Protein AF-A0A7S2PTL7-F1 (afdb_monomer_lite)

Structure (mmCIF, N/CA/C/O backbone):
data_AF-A0A7S2PTL7-F1
#
_entry.id   AF-A0A7S2PTL7-F1
#
loop_
_atom_site.group_PDB
_atom_site.id
_atom_site.type_symbol
_atom_site.label_atom_id
_atom_site.label_alt_id
_atom_site.label_comp_id
_atom_site.label_asym_id
_atom_site.label_entity_id
_atom_site.label_seq_id
_atom_site.pdbx_PDB_ins_code
_atom_site.Cartn_x
_atom_site.Cartn_y
_atom_site.Cartn_z
_atom_site.occupancy
_atom_site.B_iso_or_equiv
_atom_site.auth_seq_id
_atom_site.auth_comp_id
_atom_site.auth_asym_id
_atom_site.auth_atom_id
_atom_site.pdbx_PDB_model_num
ATOM 1 N N . GLY A 1 1 ? -2.591 57.471 33.081 1.00 31.16 1 GLY A N 1
ATOM 2 C CA . GLY A 1 1 ? -1.515 57.631 32.086 1.00 31.16 1 GLY A CA 1
ATOM 3 C C . GLY A 1 1 ? -2.074 57.378 30.696 1.00 31.16 1 GLY A C 1
ATOM 4 O O . GLY A 1 1 ? -3.081 56.683 30.620 1.00 31.16 1 GLY A O 1
ATOM 5 N N . PRO A 1 2 ? -1.477 57.953 29.639 1.00 37.72 2 PRO A N 1
ATOM 6 C CA . PRO A 1 2 ? -1.782 57.645 28.229 1.00 37.72 2 PRO A CA 1
ATOM 7 C C . PRO A 1 2 ? -1.228 56.239 27.843 1.00 37.72 2 PRO A C 1
ATOM 9 O O . PRO A 1 2 ? -0.603 55.605 28.690 1.00 37.72 2 PRO A O 1
ATOM 12 N N . LEU A 1 3 ? -1.446 55.642 26.657 1.00 30.50 3 LEU A N 1
ATOM 13 C CA . LEU A 1 3 ? -1.465 56.186 25.281 1.00 30.50 3 LEU A CA 1
ATOM 14 C C . LEU A 1 3 ? -2.488 55.518 24.327 1.00 30.50 3 LEU A C 1
ATOM 16 O O . LEU A 1 3 ? -2.958 54.409 24.560 1.00 30.50 3 LEU A O 1
ATOM 20 N N . PHE A 1 4 ? -2.770 56.227 23.227 1.00 30.66 4 PHE A N 1
ATOM 21 C CA . PHE A 1 4 ? -3.536 55.835 22.025 1.00 30.66 4 PHE A CA 1
ATOM 22 C C . PHE A 1 4 ? -2.562 55.217 20.979 1.00 30.66 4 PHE A C 1
ATOM 24 O O . PHE A 1 4 ? -1.369 55.490 21.062 1.00 30.66 4 PHE A O 1
ATOM 31 N N . ALA A 1 5 ? -2.885 54.267 20.088 1.00 28.36 5 ALA A N 1
ATOM 32 C CA . ALA A 1 5 ? -3.934 54.107 19.057 1.00 28.36 5 ALA A CA 1
ATOM 33 C C . ALA A 1 5 ? -3.626 54.743 17.668 1.00 28.36 5 ALA A C 1
ATOM 35 O O . ALA A 1 5 ? -3.333 55.928 17.575 1.00 28.36 5 ALA A O 1
ATOM 36 N N . SER A 1 6 ? -3.796 53.926 16.612 1.00 26.36 6 SER A N 1
ATOM 37 C CA . SER A 1 6 ? -4.108 54.250 15.193 1.00 26.36 6 SER A CA 1
ATOM 38 C C . SER A 1 6 ? -3.096 54.927 14.222 1.00 26.36 6 SER A C 1
ATOM 40 O O . SER A 1 6 ? -2.833 56.117 14.292 1.00 26.36 6 SER A O 1
ATOM 42 N N . SER A 1 7 ? -2.707 54.147 13.192 1.00 26.08 7 SER A N 1
ATOM 43 C CA . SER A 1 7 ? -2.675 54.439 11.725 1.00 26.08 7 SER A CA 1
ATOM 44 C C . SER A 1 7 ? -1.887 55.605 11.056 1.00 26.08 7 SER A C 1
ATOM 46 O O . SER A 1 7 ? -2.075 56.774 11.365 1.00 26.08 7 SER A O 1
ATOM 48 N N . THR A 1 8 ? -1.216 55.243 9.938 1.00 26.94 8 THR A N 1
ATOM 49 C CA . THR A 1 8 ? -0.968 55.997 8.663 1.00 26.94 8 THR A CA 1
ATOM 50 C C . THR A 1 8 ? -0.024 57.228 8.581 1.00 26.94 8 THR A C 1
ATOM 52 O O . THR A 1 8 ? -0.452 58.342 8.838 1.00 26.94 8 THR A O 1
ATOM 55 N N . SER A 1 9 ? 1.204 56.995 8.057 1.00 29.33 9 SER A N 1
ATOM 56 C CA . SER A 1 9 ? 1.914 57.615 6.880 1.00 29.33 9 SER A CA 1
ATOM 57 C C . SER A 1 9 ? 1.859 59.132 6.534 1.00 29.33 9 SER A C 1
ATOM 59 O O . SER A 1 9 ? 0.796 59.721 6.710 1.00 29.33 9 SER A O 1
ATOM 61 N N . PRO A 1 10 ? 2.863 59.738 5.822 1.00 43.00 10 PRO A N 1
ATOM 62 C CA . PRO A 1 10 ? 4.155 59.234 5.297 1.00 43.00 10 PRO A CA 1
ATOM 63 C C . PRO A 1 10 ? 5.370 59.978 5.955 1.00 43.00 10 PRO A C 1
ATOM 65 O O . PRO A 1 10 ? 5.478 59.725 7.154 1.00 43.00 10 PRO A O 1
ATOM 68 N N . PRO A 1 11 ? 6.267 60.852 5.379 1.00 35.22 11 PRO A N 1
ATOM 69 C CA . PRO A 1 11 ? 6.539 61.392 4.016 1.00 35.22 11 PRO A CA 1
ATOM 70 C C . PRO A 1 11 ? 7.994 61.109 3.488 1.00 35.22 11 PRO A C 1
ATOM 72 O O . PRO A 1 11 ? 8.513 60.011 3.663 1.00 35.22 11 PRO A O 1
ATOM 75 N N . SER A 1 12 ? 8.653 62.070 2.807 1.00 31.34 12 SER A N 1
ATOM 76 C CA . SER A 1 12 ? 10.084 62.095 2.371 1.00 31.34 12 SER A CA 1
ATOM 77 C C . SER A 1 12 ? 10.689 63.506 2.592 1.00 31.34 12 SER A C 1
ATOM 79 O O . SER A 1 12 ? 9.910 64.392 2.958 1.00 31.34 12 SER A O 1
ATOM 81 N N . PRO A 1 13 ? 12.013 63.769 2.395 1.00 36.59 13 PRO A N 1
ATOM 82 C CA . PRO A 1 13 ? 12.421 64.498 1.163 1.00 36.59 13 PRO A CA 1
ATOM 83 C C . PRO A 1 13 ? 13.903 64.396 0.649 1.00 36.59 13 PRO A C 1
ATOM 85 O O . PRO A 1 13 ? 14.828 64.046 1.371 1.00 36.59 13 PRO A O 1
ATOM 88 N N . SER A 1 14 ? 14.089 64.853 -0.606 1.00 28.12 14 SER A N 1
ATOM 89 C CA . SER A 1 14 ? 15.215 65.643 -1.194 1.00 28.12 14 SER A CA 1
ATOM 90 C C . SER A 1 14 ? 16.683 65.146 -1.305 1.00 28.12 14 SER A C 1
ATOM 92 O O . SER A 1 14 ? 17.490 65.322 -0.400 1.00 28.12 14 SER A O 1
ATOM 94 N N . ASN A 1 15 ? 17.036 64.731 -2.533 1.00 29.92 15 ASN A N 1
ATOM 95 C CA . ASN A 1 15 ? 18.180 65.104 -3.408 1.00 29.92 15 ASN A CA 1
ATOM 96 C C . ASN A 1 15 ? 19.449 65.830 -2.878 1.00 29.92 15 ASN A C 1
ATOM 98 O O . ASN A 1 15 ? 19.361 66.911 -2.301 1.00 29.92 15 ASN A O 1
ATOM 102 N N . GLN A 1 16 ? 20.612 65.389 -3.393 1.00 30.75 16 GLN A N 1
ATOM 103 C CA . GLN A 1 16 ? 21.711 66.245 -3.905 1.00 30.75 16 GLN A CA 1
ATOM 104 C C . GLN A 1 16 ? 22.264 65.669 -5.235 1.00 30.75 16 GLN A C 1
ATOM 106 O O . GLN A 1 16 ? 21.902 64.551 -5.606 1.00 30.75 16 GLN A O 1
ATOM 111 N N . SER A 1 17 ? 23.075 66.426 -5.991 1.00 27.16 17 SER A N 1
ATOM 112 C CA . SER A 1 17 ? 23.408 66.127 -7.401 1.00 27.16 17 SER A CA 1
ATOM 113 C C . SER A 1 17 ? 24.735 66.734 -7.897 1.00 27.16 17 SER A C 1
ATOM 115 O O . SER A 1 17 ? 25.079 67.827 -7.464 1.00 27.16 17 SER A O 1
ATOM 117 N N . LEU A 1 18 ? 25.416 66.033 -8.832 1.00 29.56 18 LEU A N 1
ATOM 118 C CA . LEU A 1 18 ? 26.318 66.458 -9.948 1.00 29.56 18 LEU A CA 1
ATOM 119 C C . LEU A 1 18 ? 27.236 65.256 -10.332 1.00 29.56 18 LEU A C 1
ATOM 121 O O . LEU A 1 18 ? 27.791 64.623 -9.446 1.00 29.56 18 LEU A O 1
ATOM 125 N N . SER A 1 19 ? 27.224 64.763 -11.584 1.00 28.91 19 SER A N 1
ATOM 126 C CA . SER A 1 19 ? 28.192 65.050 -12.685 1.00 28.91 19 SER A CA 1
ATOM 127 C C . SER A 1 19 ? 29.536 64.283 -12.586 1.00 28.91 19 SER A C 1
ATOM 129 O O . SER A 1 19 ? 30.087 64.180 -11.502 1.00 28.91 19 SER A O 1
ATOM 131 N N . THR A 1 20 ? 30.151 63.724 -13.646 1.00 25.92 20 THR A N 1
ATOM 132 C CA . THR A 1 20 ? 29.870 63.728 -15.109 1.00 25.92 20 THR A CA 1
ATOM 133 C C . THR A 1 20 ? 30.645 62.598 -15.826 1.00 25.92 20 THR A C 1
ATOM 135 O O . THR A 1 20 ? 31.713 62.236 -15.347 1.00 25.92 20 THR A O 1
ATOM 138 N N . THR A 1 21 ? 30.197 62.180 -17.031 1.00 26.50 21 THR A N 1
ATOM 139 C CA . THR A 1 21 ? 30.954 61.421 -18.085 1.00 26.50 21 THR A CA 1
ATOM 140 C C . THR A 1 21 ? 31.479 60.002 -17.725 1.00 26.50 21 THR A C 1
ATOM 142 O O . THR A 1 21 ? 31.801 59.737 -16.580 1.00 26.50 21 THR A O 1
ATOM 145 N N . THR A 1 22 ? 31.572 58.996 -18.614 1.00 28.30 22 THR A N 1
ATOM 146 C CA . THR A 1 22 ? 31.327 58.894 -20.076 1.00 28.30 22 THR A CA 1
ATOM 147 C C . THR A 1 22 ? 30.865 57.469 -20.465 1.00 28.30 22 THR A C 1
ATOM 149 O O . THR A 1 22 ? 31.100 56.524 -19.722 1.00 28.30 22 THR A O 1
ATOM 152 N N . THR A 1 23 ? 30.236 57.336 -21.642 1.00 30.14 23 THR A N 1
ATOM 153 C CA . THR A 1 23 ? 30.023 56.121 -22.484 1.00 30.14 23 THR A CA 1
ATOM 154 C C . THR A 1 23 ? 30.854 54.863 -22.125 1.00 30.14 23 THR A C 1
ATOM 156 O O . THR A 1 23 ? 32.071 54.964 -22.017 1.00 30.14 23 THR A O 1
ATOM 159 N N . SER A 1 24 ? 30.296 53.644 -22.012 1.00 29.11 24 SER A N 1
ATOM 160 C CA . SER A 1 24 ? 29.580 52.913 -23.086 1.00 29.11 24 SER A CA 1
ATOM 161 C C . SER A 1 24 ? 28.791 51.668 -22.608 1.00 29.11 24 SER A C 1
ATOM 163 O O . SER A 1 24 ? 29.000 51.171 -21.511 1.00 29.11 24 SER A O 1
ATOM 165 N N . SER A 1 25 ? 27.956 51.119 -23.505 1.00 31.73 25 SER A N 1
ATOM 166 C CA . SER A 1 25 ? 27.495 49.711 -23.567 1.00 31.73 25 SER A CA 1
ATOM 167 C C . SER A 1 25 ? 26.845 49.077 -22.324 1.00 31.73 25 SER A C 1
ATOM 169 O O . SER A 1 25 ? 27.468 48.375 -21.534 1.00 31.73 25 SER A O 1
ATOM 171 N N . LYS A 1 26 ? 25.516 49.204 -22.248 1.00 35.66 26 LYS A N 1
ATOM 172 C CA . LYS A 1 26 ? 24.646 48.497 -21.298 1.00 35.66 26 LYS A CA 1
ATOM 173 C C . LYS A 1 26 ? 24.462 47.022 -21.702 1.00 35.66 26 LYS A C 1
ATOM 175 O O . LYS A 1 26 ? 23.635 46.733 -22.563 1.00 35.66 26 LYS A O 1
ATOM 180 N N . GLN A 1 27 ? 25.170 46.101 -21.051 1.00 36.44 27 GLN A N 1
ATOM 181 C CA . GLN A 1 27 ? 24.835 44.668 -21.045 1.00 36.44 27 GLN A CA 1
ATOM 182 C C . GLN A 1 27 ? 24.276 44.267 -19.673 1.00 36.44 27 GLN A C 1
ATOM 184 O O . GLN A 1 27 ? 24.689 44.797 -18.642 1.00 36.44 27 GLN A O 1
ATOM 189 N N . GLN A 1 28 ? 23.281 43.380 -19.664 1.00 31.58 28 GLN A N 1
ATOM 190 C CA . GLN A 1 28 ? 22.680 42.851 -18.436 1.00 31.58 28 GLN A CA 1
ATOM 191 C C . GLN A 1 28 ? 23.480 41.630 -17.960 1.00 31.58 28 GLN A C 1
ATOM 193 O O . GLN A 1 28 ? 23.925 40.860 -18.811 1.00 31.58 28 GLN A O 1
ATOM 198 N N . PRO A 1 29 ? 23.627 41.398 -16.643 1.00 35.66 29 PRO A N 1
ATOM 199 C CA . PRO A 1 29 ? 24.195 40.150 -16.154 1.00 35.66 29 PRO A CA 1
ATOM 200 C C . PRO A 1 29 ? 23.243 38.997 -16.494 1.00 35.66 29 PRO A C 1
ATOM 202 O O . PRO A 1 29 ? 22.114 38.942 -15.999 1.00 35.66 29 PRO A O 1
ATOM 205 N N . SER A 1 30 ? 23.697 38.081 -17.346 1.00 34.62 30 SER A N 1
ATOM 206 C CA . SER A 1 30 ? 23.054 36.785 -17.534 1.00 34.62 30 SER A CA 1
ATOM 207 C C . SER A 1 30 ? 23.141 35.998 -16.230 1.00 34.62 30 SER A C 1
ATOM 209 O O . SER A 1 30 ? 24.234 35.758 -15.718 1.00 34.62 30 SER A O 1
ATOM 211 N N . LYS A 1 31 ? 21.990 35.577 -15.700 1.00 42.47 31 LYS A N 1
ATOM 212 C CA . LYS A 1 31 ? 21.972 34.452 -14.762 1.00 42.47 31 LYS A CA 1
ATOM 213 C C . LYS A 1 31 ? 22.479 33.198 -15.490 1.00 42.47 31 LYS A C 1
ATOM 215 O O . LYS A 1 31 ? 22.339 33.116 -16.707 1.00 42.47 31 LYS A O 1
ATOM 220 N N . ASP A 1 32 ? 23.025 32.268 -14.709 1.00 49.69 32 ASP A N 1
ATOM 221 C CA . ASP A 1 32 ? 23.439 30.900 -15.080 1.00 49.69 32 ASP A CA 1
ATOM 222 C C . ASP A 1 32 ? 24.931 30.667 -15.412 1.00 49.69 32 ASP A C 1
ATOM 224 O O . ASP A 1 32 ? 25.307 29.570 -15.825 1.00 49.69 32 ASP A O 1
ATOM 228 N N . ASP A 1 33 ? 25.821 31.612 -15.075 1.00 55.91 33 ASP A N 1
ATOM 229 C CA . ASP A 1 33 ? 27.256 31.311 -14.924 1.00 55.91 33 ASP A CA 1
ATOM 230 C C . ASP A 1 33 ? 27.532 30.566 -13.604 1.00 55.91 33 ASP A C 1
ATOM 232 O O . ASP A 1 33 ? 27.638 31.164 -12.531 1.00 55.91 33 ASP A O 1
ATOM 236 N N . HIS A 1 34 ? 27.676 29.242 -13.685 1.00 71.19 34 HIS A N 1
ATOM 237 C CA . HIS A 1 34 ? 28.068 28.393 -12.559 1.00 71.19 34 HIS A CA 1
ATOM 238 C C . HIS A 1 34 ? 29.585 28.510 -12.330 1.00 71.19 34 HIS A C 1
ATOM 240 O O . HIS A 1 34 ? 30.374 27.894 -13.041 1.00 71.19 34 HIS A O 1
ATOM 246 N N . GLN A 1 35 ? 30.014 29.322 -11.361 1.00 84.19 35 GLN A N 1
ATOM 247 C CA . GLN A 1 35 ? 31.436 29.555 -11.056 1.00 84.19 35 GLN A CA 1
ATOM 248 C C . GLN A 1 35 ? 31.931 28.691 -9.891 1.00 84.19 35 GLN A C 1
ATOM 250 O O . GLN A 1 35 ? 31.213 28.482 -8.913 1.00 84.19 35 GLN A O 1
ATOM 255 N N . CYS A 1 36 ? 33.169 28.199 -9.978 1.00 84.88 36 CYS A N 1
ATOM 256 C CA . CYS A 1 36 ? 33.778 27.391 -8.926 1.00 84.88 36 CYS A CA 1
ATOM 257 C C . CYS A 1 36 ? 34.082 28.261 -7.691 1.00 84.88 36 CYS A C 1
ATOM 259 O O . CYS A 1 36 ? 34.864 29.203 -7.812 1.00 84.88 36 CYS A O 1
ATOM 261 N N . PRO A 1 37 ? 33.580 27.938 -6.481 1.00 83.25 37 PRO A N 1
ATOM 262 C CA . PRO A 1 37 ? 33.788 28.778 -5.293 1.00 83.25 37 PRO A CA 1
ATOM 263 C C . PRO A 1 37 ? 35.245 28.936 -4.820 1.00 83.25 37 PRO A C 1
ATOM 265 O O . PRO A 1 37 ? 35.495 29.719 -3.909 1.00 83.25 37 PRO A O 1
ATOM 268 N N . VAL A 1 38 ? 36.193 28.180 -5.391 1.00 82.25 38 VAL A N 1
ATOM 269 C CA . VAL A 1 38 ? 37.615 28.171 -4.994 1.00 82.25 38 VAL A CA 1
ATOM 270 C C . VAL A 1 38 ? 38.492 29.004 -5.938 1.00 82.25 38 VAL A C 1
ATOM 272 O O . VAL A 1 38 ? 39.348 29.740 -5.456 1.00 82.25 38 VAL A O 1
ATOM 275 N N . CYS A 1 39 ? 38.287 28.923 -7.259 1.00 84.19 39 CYS A N 1
ATOM 276 C CA . CYS A 1 39 ? 39.067 29.683 -8.253 1.00 84.19 39 CYS A CA 1
ATOM 277 C C . CYS A 1 39 ? 38.273 30.782 -8.984 1.00 84.19 39 CYS A C 1
ATOM 279 O O . CYS A 1 39 ? 38.871 31.611 -9.658 1.00 84.19 39 CYS A O 1
ATOM 281 N N . LEU A 1 40 ? 36.944 30.820 -8.824 1.00 80.25 40 LEU A N 1
ATOM 282 C CA . LEU A 1 40 ? 35.990 31.735 -9.476 1.00 80.25 40 LEU A CA 1
ATOM 283 C C . LEU A 1 40 ? 35.837 31.567 -11.003 1.00 80.25 40 LEU A C 1
ATOM 285 O O . LEU A 1 40 ? 34.978 32.212 -11.605 1.00 80.25 40 LEU A O 1
ATOM 289 N N . ASP A 1 41 ? 36.586 30.654 -11.626 1.00 83.62 41 ASP A N 1
ATOM 290 C CA . ASP A 1 41 ? 36.413 30.279 -13.034 1.00 83.62 41 ASP A CA 1
AT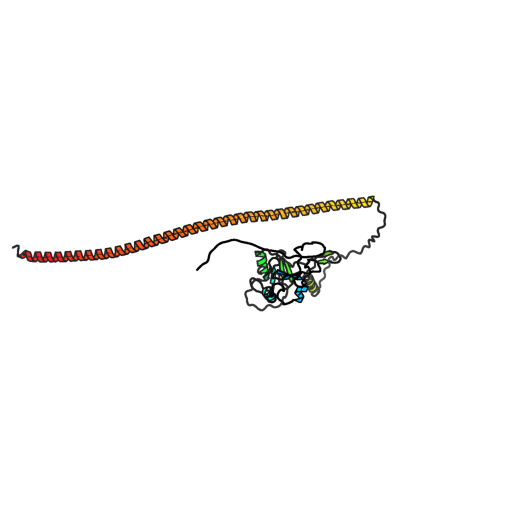OM 291 C C . ASP A 1 41 ? 35.071 29.569 -13.295 1.00 83.62 41 ASP A C 1
ATOM 293 O O . ASP A 1 41 ? 34.470 28.966 -12.399 1.00 83.62 41 ASP A O 1
ATOM 297 N N . LYS A 1 42 ? 34.608 29.607 -14.550 1.00 79.38 42 LYS A N 1
ATOM 298 C CA . LYS A 1 42 ? 33.364 28.952 -14.982 1.00 79.38 42 LYS A CA 1
ATOM 299 C C . LYS A 1 42 ? 33.506 27.427 -14.990 1.00 79.38 42 LYS A C 1
ATOM 301 O O . LYS A 1 42 ? 34.335 26.892 -15.720 1.00 79.38 42 LYS A O 1
ATOM 306 N N . MET A 1 43 ? 32.622 26.741 -14.271 1.00 69.62 43 MET A N 1
ATOM 307 C CA . MET A 1 43 ? 32.460 25.286 -14.308 1.00 69.62 43 MET A CA 1
ATOM 308 C C . MET A 1 43 ? 31.664 24.882 -15.556 1.00 69.62 43 MET A C 1
ATOM 310 O O . MET A 1 43 ? 30.474 24.578 -15.476 1.00 69.62 43 MET A O 1
ATOM 314 N N . SER A 1 44 ? 32.312 24.913 -16.724 1.00 65.19 44 SER A N 1
ATOM 315 C CA . SER A 1 44 ? 31.733 24.366 -17.958 1.00 65.19 44 SER A CA 1
ATOM 316 C C . SER A 1 44 ? 31.926 22.848 -18.030 1.00 65.19 44 SER A C 1
ATOM 318 O O . SER A 1 44 ? 32.890 22.312 -17.480 1.00 65.19 44 SER A O 1
ATOM 320 N N . LEU A 1 45 ? 31.037 22.161 -18.751 1.00 58.91 45 LEU A N 1
ATOM 321 C CA . LEU A 1 45 ? 31.080 20.712 -19.018 1.00 58.91 45 LEU A CA 1
ATOM 322 C C . LEU A 1 45 ? 32.072 20.346 -20.145 1.00 58.91 45 LEU A C 1
ATOM 324 O O . LEU A 1 45 ? 31.905 19.350 -20.849 1.00 58.91 45 LEU A O 1
ATOM 328 N N . ASP A 1 46 ? 33.099 21.172 -20.330 1.00 58.91 46 ASP A N 1
ATOM 329 C CA . ASP A 1 46 ? 34.133 21.007 -21.346 1.00 58.91 46 ASP A CA 1
ATOM 330 C C . ASP A 1 46 ? 35.083 19.875 -20.925 1.00 58.91 46 ASP A C 1
ATOM 332 O O . ASP A 1 46 ? 35.386 19.719 -19.743 1.00 58.91 46 ASP A O 1
ATOM 336 N N . ALA A 1 47 ? 35.625 19.106 -21.874 1.00 53.94 47 ALA A N 1
ATOM 337 C CA . ALA A 1 47 ? 36.413 17.898 -21.577 1.00 53.94 47 ALA A CA 1
ATOM 338 C C . ALA A 1 47 ? 37.718 18.127 -20.769 1.00 53.94 47 ALA A C 1
ATOM 340 O O . ALA A 1 47 ? 38.336 17.166 -20.316 1.00 53.94 47 ALA A O 1
ATOM 341 N N . SER A 1 48 ? 38.141 19.379 -20.576 1.00 57.09 48 SER A N 1
ATOM 342 C CA . SER A 1 48 ? 39.256 19.790 -19.708 1.00 57.09 48 SER A CA 1
ATOM 343 C C . SER A 1 48 ? 38.845 20.091 -18.255 1.00 57.09 48 SER A C 1
ATOM 345 O O . SER A 1 48 ? 39.704 20.156 -17.376 1.00 57.09 48 SER A O 1
ATOM 347 N N . SER A 1 49 ? 37.549 20.277 -17.993 1.00 63.97 49 SER A N 1
ATOM 348 C CA . SER A 1 49 ? 36.964 20.753 -16.736 1.00 63.97 49 SER A CA 1
ATOM 349 C C . SER A 1 49 ? 36.184 19.624 -16.055 1.00 63.97 49 SER A C 1
ATOM 351 O O . SER A 1 49 ? 34.976 19.455 -16.218 1.00 63.97 49 SER A O 1
ATOM 353 N N . SER A 1 50 ? 36.889 18.809 -15.270 1.00 73.62 50 SER A N 1
ATOM 354 C CA . SER A 1 50 ? 36.258 17.769 -14.450 1.00 73.62 50 SER A CA 1
ATOM 355 C C . SER A 1 50 ? 35.630 18.394 -13.201 1.00 73.62 50 SER A C 1
ATOM 357 O O . SER A 1 50 ? 36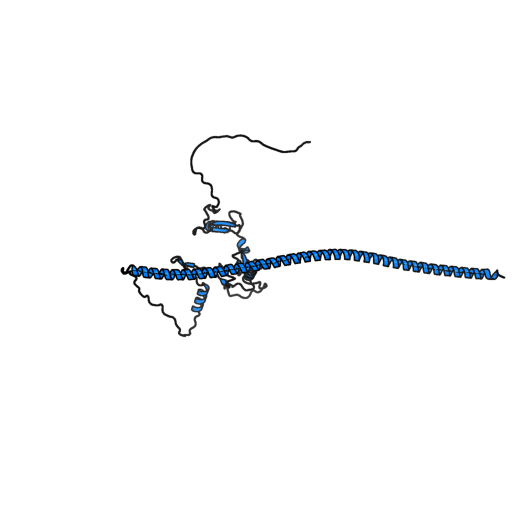.327 18.814 -12.276 1.00 73.62 50 SER A O 1
ATOM 359 N N . ILE A 1 51 ? 34.299 18.466 -13.181 1.00 82.69 51 ILE A N 1
ATOM 360 C CA . ILE A 1 51 ? 33.507 19.010 -12.070 1.00 82.69 51 ILE A CA 1
ATOM 361 C C . ILE A 1 51 ? 33.181 17.887 -11.074 1.00 82.69 51 ILE A C 1
ATOM 363 O O . ILE A 1 51 ? 32.779 16.793 -11.466 1.00 82.69 51 ILE A O 1
ATOM 367 N N . LEU A 1 52 ? 33.320 18.171 -9.780 1.00 76.62 52 LEU A N 1
ATOM 368 C CA . LEU A 1 52 ? 32.976 17.289 -8.668 1.00 76.62 52 LEU A CA 1
ATOM 369 C C . LEU A 1 52 ? 31.959 17.980 -7.750 1.00 76.62 52 LEU A C 1
ATOM 371 O O . LEU A 1 52 ? 32.223 19.057 -7.212 1.00 76.62 52 LEU A O 1
ATOM 375 N N . THR A 1 53 ? 30.805 17.342 -7.548 1.00 80.62 53 THR A N 1
ATOM 376 C CA . THR A 1 53 ? 29.777 17.785 -6.596 1.00 80.62 53 THR A CA 1
ATOM 377 C C . THR A 1 53 ? 29.881 16.983 -5.303 1.00 80.62 53 THR A C 1
ATOM 379 O O . THR A 1 53 ? 29.854 15.756 -5.307 1.00 80.62 53 THR A O 1
ATOM 382 N N . THR A 1 54 ? 30.009 17.692 -4.187 1.00 72.69 54 THR A N 1
ATOM 383 C CA . THR A 1 54 ? 30.085 17.129 -2.829 1.00 72.69 54 THR A CA 1
ATOM 384 C C . THR A 1 54 ? 28.709 16.699 -2.308 1.00 72.69 54 THR A C 1
ATOM 386 O O . THR A 1 54 ? 27.688 17.228 -2.742 1.00 72.69 54 THR A O 1
ATOM 389 N N . VAL A 1 55 ? 28.652 15.802 -1.310 1.00 73.44 55 VAL A N 1
ATOM 390 C CA . VAL A 1 55 ? 27.369 15.323 -0.731 1.00 73.44 55 VAL A CA 1
ATOM 391 C C . VAL A 1 55 ? 26.544 16.402 -0.015 1.00 73.44 55 VAL A C 1
ATOM 393 O O . VAL A 1 55 ? 25.365 16.199 0.248 1.00 73.44 55 VAL A O 1
ATOM 396 N N . CYS A 1 56 ? 27.128 17.571 0.266 1.00 80.44 56 CYS A N 1
ATOM 397 C CA . CYS A 1 56 ? 26.395 18.757 0.719 1.00 80.44 56 CYS A CA 1
ATOM 398 C C . CYS A 1 56 ? 25.863 19.619 -0.451 1.00 80.44 56 CYS A C 1
ATOM 400 O O . CYS A 1 56 ? 25.475 20.763 -0.239 1.00 80.44 56 CYS A O 1
ATOM 402 N N . ASN A 1 57 ? 25.856 19.071 -1.673 1.00 79.88 57 ASN A N 1
ATOM 403 C CA . ASN A 1 57 ? 25.374 19.658 -2.926 1.00 79.88 57 ASN A CA 1
ATOM 404 C C . ASN A 1 57 ? 26.083 20.961 -3.358 1.00 79.88 57 ASN A C 1
ATOM 406 O O . ASN A 1 57 ? 25.460 21.873 -3.902 1.00 79.88 57 ASN A O 1
ATOM 410 N N . HIS A 1 58 ? 27.402 21.035 -3.146 1.00 84.12 58 HIS A N 1
ATOM 411 C CA . HIS A 1 58 ? 28.259 22.114 -3.656 1.00 84.12 58 HIS A CA 1
ATOM 412 C C . HIS A 1 58 ? 29.249 21.575 -4.695 1.00 84.12 58 HIS A C 1
ATOM 414 O O . HIS A 1 58 ? 29.896 20.551 -4.449 1.00 84.12 58 HIS A O 1
ATOM 420 N N . SER A 1 59 ? 29.370 22.262 -5.833 1.00 85.62 59 SER A N 1
ATOM 421 C CA . SER A 1 59 ? 30.199 21.852 -6.976 1.00 85.62 59 SER A CA 1
ATOM 422 C C . SER A 1 59 ? 31.505 22.643 -7.068 1.00 85.62 59 SER A C 1
ATOM 424 O O . SER A 1 59 ? 31.540 23.846 -6.807 1.00 85.62 59 SER A O 1
ATOM 426 N N . PHE A 1 60 ? 32.573 21.955 -7.468 1.00 84.81 60 PHE A N 1
ATOM 427 C CA . PHE A 1 60 ? 33.928 22.489 -7.613 1.00 84.81 60 PHE A CA 1
ATOM 428 C C . PHE A 1 60 ? 34.621 21.841 -8.821 1.00 84.81 60 PHE A C 1
ATOM 430 O O . PHE A 1 60 ? 34.239 20.746 -9.225 1.00 84.81 60 PHE A O 1
ATOM 437 N N . HIS A 1 61 ? 35.691 22.433 -9.357 1.00 86.06 61 HIS A N 1
ATOM 438 C CA . HIS A 1 61 ? 36.622 21.660 -10.190 1.00 86.06 61 HIS A CA 1
ATOM 439 C C . HIS A 1 61 ? 37.348 20.622 -9.320 1.00 86.06 61 HIS A C 1
ATOM 441 O O . HIS A 1 61 ? 37.747 20.936 -8.195 1.00 86.06 61 HIS A O 1
ATOM 447 N N . ILE A 1 62 ? 37.575 19.410 -9.832 1.00 81.75 62 ILE A N 1
ATOM 448 C CA . ILE A 1 62 ? 38.171 18.312 -9.056 1.00 81.75 62 ILE A CA 1
ATOM 449 C C . ILE A 1 62 ? 39.561 18.680 -8.521 1.00 81.75 62 ILE A C 1
ATOM 451 O O . ILE A 1 62 ? 39.847 18.433 -7.355 1.00 81.75 62 ILE A O 1
ATOM 455 N N . GLY A 1 63 ? 40.387 19.369 -9.318 1.00 79.62 63 GLY A N 1
ATOM 456 C CA . GLY A 1 63 ? 41.699 19.866 -8.888 1.00 79.62 63 GLY A CA 1
ATOM 457 C C . GLY A 1 63 ? 41.612 20.948 -7.805 1.00 79.62 63 GLY A C 1
ATOM 458 O O . GLY A 1 63 ? 42.430 20.969 -6.889 1.00 79.62 63 GLY A O 1
ATOM 459 N N . CYS A 1 64 ? 40.583 21.799 -7.858 1.00 83.19 64 CYS A N 1
ATOM 460 C CA . CYS A 1 64 ? 40.338 22.828 -6.848 1.00 83.19 64 CYS A CA 1
ATOM 461 C C . CYS A 1 64 ? 39.841 22.254 -5.515 1.00 83.19 64 CYS A C 1
ATOM 463 O O . CYS A 1 64 ? 40.043 22.902 -4.497 1.00 83.19 64 CYS A O 1
ATOM 465 N N . LEU A 1 65 ? 39.225 21.065 -5.495 1.00 80.25 65 LEU A N 1
ATOM 466 C CA . LEU A 1 65 ? 38.874 20.370 -4.249 1.00 80.25 65 LEU A CA 1
ATOM 467 C C . LEU A 1 65 ? 39.974 19.394 -3.790 1.00 80.25 65 LEU A C 1
ATOM 469 O O . LEU A 1 65 ? 40.180 19.229 -2.594 1.00 80.25 65 LEU A O 1
ATOM 473 N N . ALA A 1 66 ? 40.741 18.798 -4.709 1.00 76.62 66 ALA A N 1
ATOM 474 C CA . ALA A 1 66 ? 41.848 17.894 -4.382 1.00 76.62 66 ALA A CA 1
ATOM 475 C C . ALA A 1 66 ? 43.014 18.595 -3.658 1.00 76.62 66 ALA A C 1
ATOM 477 O O . ALA A 1 66 ? 43.699 17.971 -2.855 1.00 76.62 66 ALA A O 1
ATOM 478 N N . GLN A 1 67 ? 43.205 19.902 -3.871 1.00 77.19 67 GLN A N 1
ATOM 479 C CA . GLN A 1 67 ? 44.124 20.731 -3.069 1.00 77.19 67 GLN A CA 1
ATOM 480 C C . GLN A 1 67 ? 43.660 20.933 -1.610 1.00 77.19 67 GLN A C 1
ATOM 482 O O . GLN A 1 67 ? 44.412 21.465 -0.798 1.00 77.19 67 GLN A O 1
ATOM 487 N N . TRP A 1 68 ? 42.432 20.519 -1.286 1.00 69.00 68 TRP A N 1
ATOM 488 C CA . TRP A 1 68 ? 41.742 20.713 -0.009 1.00 69.00 68 TRP A CA 1
ATOM 489 C C . TRP A 1 68 ? 41.295 19.371 0.606 1.00 69.00 68 TRP A C 1
ATOM 491 O O . TRP A 1 68 ? 40.287 19.317 1.318 1.00 69.00 68 TRP A O 1
ATOM 501 N N . GLN A 1 69 ? 42.034 18.287 0.324 1.00 55.72 69 GLN A N 1
ATOM 502 C CA . GLN A 1 69 ? 41.837 16.969 0.945 1.00 55.72 69 GLN A CA 1
ATOM 503 C C . GLN A 1 69 ? 41.740 17.075 2.476 1.00 55.72 69 GLN A C 1
ATOM 505 O O . GLN A 1 69 ? 42.405 17.901 3.101 1.00 55.72 69 GLN A O 1
ATOM 510 N N . ASP A 1 70 ? 40.855 16.259 3.051 1.00 58.59 70 ASP A N 1
ATOM 511 C CA . ASP A 1 70 ? 40.543 16.170 4.485 1.00 58.59 70 ASP A CA 1
ATOM 512 C C . ASP A 1 70 ? 40.118 17.494 5.159 1.00 58.59 70 ASP A C 1
ATOM 514 O O . ASP A 1 70 ? 40.155 17.630 6.382 1.00 58.59 70 ASP A O 1
ATOM 518 N N . SER A 1 71 ? 39.665 18.480 4.372 1.00 65.06 71 SER A N 1
ATOM 519 C CA . SER A 1 71 ? 39.084 19.726 4.883 1.00 65.06 71 SER A CA 1
ATOM 520 C C . SER A 1 71 ? 37.562 19.798 4.658 1.00 65.06 71 SER A C 1
ATOM 522 O O . SER A 1 71 ? 37.044 19.272 3.666 1.00 65.06 71 SER A O 1
ATOM 524 N N . PRO A 1 72 ? 36.804 20.444 5.566 1.00 75.50 72 PRO A N 1
ATOM 525 C CA . PRO A 1 72 ? 35.356 20.567 5.435 1.00 75.50 72 PRO A CA 1
ATOM 526 C C . PRO A 1 72 ? 34.976 21.496 4.274 1.00 75.50 72 PRO A C 1
ATOM 528 O O . PRO A 1 72 ? 35.643 22.502 4.034 1.00 75.50 72 PRO A O 1
ATOM 531 N N . CYS A 1 73 ? 33.860 21.195 3.597 1.00 82.69 73 CYS A N 1
ATOM 532 C CA . CYS A 1 73 ? 33.414 21.859 2.367 1.00 82.69 73 CYS A CA 1
ATOM 533 C C . CYS A 1 73 ? 33.576 23.396 2.416 1.00 82.69 73 CYS A C 1
ATOM 535 O O . CYS A 1 73 ? 32.944 24.031 3.269 1.00 82.69 73 CYS A O 1
ATOM 537 N N . PRO A 1 74 ? 34.329 24.024 1.484 1.00 80.56 74 PRO A N 1
ATOM 538 C CA . PRO A 1 74 ? 34.621 25.461 1.522 1.00 80.56 74 PRO A CA 1
ATOM 539 C C . PRO A 1 74 ? 33.397 26.388 1.595 1.00 80.56 74 PRO A C 1
ATOM 541 O O . PRO A 1 74 ? 33.508 27.497 2.112 1.00 80.56 74 PRO A O 1
ATOM 544 N N . VAL A 1 75 ? 32.229 25.944 1.111 1.00 83.56 75 VAL A N 1
ATOM 545 C CA . VAL A 1 75 ? 30.992 26.747 1.103 1.00 83.56 75 VAL A CA 1
ATOM 546 C C . VAL A 1 75 ? 30.207 26.636 2.414 1.00 83.56 75 VAL A C 1
ATOM 548 O O . VAL A 1 75 ? 29.785 27.653 2.960 1.00 83.56 75 VAL A O 1
ATOM 551 N N . CYS A 1 76 ? 30.003 25.422 2.937 1.00 83.00 76 CYS A N 1
ATOM 552 C CA . CYS A 1 76 ? 29.087 25.176 4.066 1.00 83.00 76 CYS A CA 1
ATOM 553 C C . CYS A 1 76 ? 29.744 24.591 5.327 1.00 83.00 76 CYS A C 1
ATOM 555 O O . CYS A 1 76 ? 29.063 24.395 6.331 1.00 83.00 76 CYS A O 1
ATOM 557 N N . ARG A 1 77 ? 31.056 24.322 5.294 1.00 80.25 77 ARG A N 1
ATOM 558 C CA . ARG A 1 77 ? 31.851 23.718 6.380 1.00 80.25 77 ARG A CA 1
ATOM 559 C C . ARG A 1 77 ? 31.353 22.347 6.863 1.00 80.25 77 ARG A C 1
ATOM 561 O O . ARG A 1 77 ? 31.670 21.943 7.978 1.00 80.25 77 ARG A O 1
ATOM 568 N N . PHE A 1 78 ? 30.617 21.618 6.025 1.00 74.25 78 PHE A N 1
ATOM 569 C CA . PHE A 1 78 ? 30.302 20.212 6.272 1.00 74.25 78 PHE A CA 1
ATOM 570 C C . PHE A 1 78 ? 31.584 19.372 6.190 1.00 74.25 78 PHE A C 1
ATOM 572 O O . PHE A 1 78 ? 32.286 19.425 5.180 1.00 74.25 78 PHE A O 1
ATOM 579 N N . ASP A 1 79 ? 31.895 18.623 7.246 1.00 70.81 79 ASP A N 1
ATOM 580 C CA . ASP A 1 79 ? 33.066 17.748 7.290 1.00 70.81 79 ASP A CA 1
ATOM 581 C C . ASP A 1 79 ? 32.799 16.428 6.553 1.00 70.81 79 ASP A C 1
ATOM 583 O O . ASP A 1 79 ? 31.830 15.722 6.831 1.00 70.81 79 ASP A O 1
ATOM 587 N N . HIS A 1 80 ? 33.675 16.101 5.606 1.00 61.53 80 HIS A N 1
ATOM 588 C CA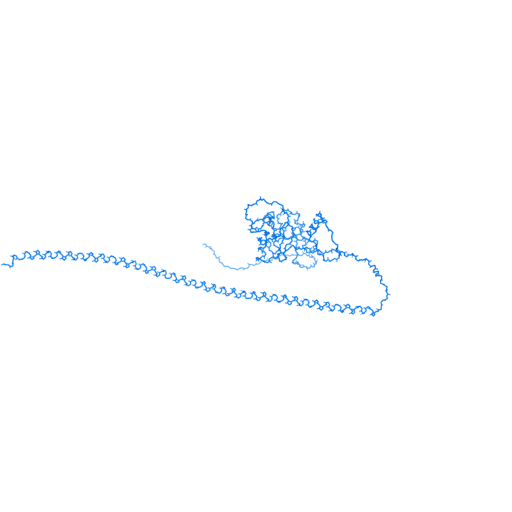 . HIS A 1 80 ? 33.616 14.869 4.825 1.00 61.53 80 HIS A CA 1
ATOM 589 C C . HIS A 1 80 ? 34.477 13.741 5.424 1.00 61.53 80 HIS A C 1
ATOM 591 O O . HIS A 1 80 ? 34.364 12.601 4.984 1.00 61.53 80 HIS A O 1
ATOM 597 N N . SER A 1 81 ? 35.283 14.010 6.456 1.00 57.72 81 SER A N 1
ATOM 598 C CA . SER A 1 81 ? 36.237 13.048 7.030 1.00 57.72 81 SER A CA 1
ATOM 599 C C . SER A 1 81 ? 35.550 11.816 7.637 1.00 57.72 81 SER A C 1
ATOM 601 O O . SER A 1 81 ? 35.958 10.682 7.395 1.00 57.72 81 SER A O 1
ATOM 603 N N . GLY A 1 82 ? 34.438 12.013 8.357 1.00 53.06 82 GLY A N 1
ATOM 604 C CA . GLY A 1 82 ? 33.619 10.922 8.914 1.00 53.06 82 GLY A CA 1
ATOM 605 C C . GLY A 1 82 ? 32.737 10.181 7.894 1.00 53.06 82 GLY A C 1
ATOM 606 O O . GLY A 1 82 ? 31.961 9.297 8.267 1.00 53.06 82 GLY A O 1
ATOM 607 N N . LEU A 1 83 ? 32.804 10.541 6.608 1.00 55.97 83 LEU A N 1
ATOM 608 C CA . LEU A 1 83 ? 31.911 10.011 5.577 1.00 55.97 83 LEU A CA 1
ATOM 609 C C . LEU A 1 83 ? 32.354 8.629 5.063 1.00 55.97 83 LEU A C 1
ATOM 611 O O . LEU A 1 83 ? 31.509 7.773 4.815 1.00 55.97 83 LEU A O 1
ATOM 615 N N . ASN A 1 84 ? 33.662 8.368 4.969 1.00 54.81 84 ASN A N 1
ATOM 616 C CA . ASN A 1 84 ? 34.189 7.101 4.440 1.00 54.81 84 ASN A CA 1
ATOM 617 C C . ASN A 1 84 ? 33.773 5.888 5.289 1.00 54.81 84 ASN A C 1
ATOM 619 O O . ASN A 1 84 ? 33.326 4.879 4.750 1.00 54.81 84 ASN A O 1
ATOM 623 N N . GLU A 1 85 ? 33.842 5.991 6.616 1.00 53.78 85 GLU A N 1
ATOM 624 C CA . GLU A 1 85 ? 33.435 4.922 7.545 1.00 53.78 85 GLU A CA 1
ATOM 625 C C . GLU A 1 85 ? 31.902 4.771 7.648 1.00 53.78 85 GLU A C 1
ATOM 627 O O . GLU A 1 85 ? 31.385 3.719 8.027 1.00 53.78 85 GLU A O 1
ATOM 632 N N . THR A 1 86 ? 31.143 5.807 7.274 1.00 53.09 86 THR A N 1
ATOM 633 C CA . THR A 1 86 ? 29.676 5.794 7.366 1.00 53.09 86 THR A CA 1
ATOM 634 C C . THR A 1 86 ? 28.965 5.439 6.059 1.00 53.09 86 THR A C 1
ATOM 636 O O . THR A 1 86 ? 27.848 4.922 6.145 1.00 53.09 86 THR A O 1
ATOM 639 N N . LEU A 1 87 ? 29.608 5.631 4.897 1.00 60.28 87 LEU A N 1
ATOM 640 C CA . LEU A 1 87 ? 29.140 5.187 3.573 1.00 60.28 87 LEU A CA 1
ATOM 641 C C . LEU A 1 87 ? 29.679 3.812 3.139 1.00 60.28 87 LEU A C 1
ATOM 643 O O . LEU A 1 87 ? 29.089 3.191 2.266 1.00 60.28 87 LEU A O 1
ATOM 647 N N . SER A 1 88 ? 30.757 3.291 3.730 1.00 70.31 88 SER A N 1
ATOM 648 C CA . SER A 1 88 ? 31.327 1.976 3.359 1.00 70.31 88 SER A CA 1
ATOM 649 C C . SER A 1 88 ? 30.585 0.764 3.944 1.00 70.31 88 SER A C 1
ATOM 651 O O . SER A 1 88 ? 31.051 -0.367 3.811 1.00 70.31 88 SER A O 1
ATOM 653 N N . ARG A 1 89 ? 29.429 0.969 4.588 1.00 84.25 89 ARG A N 1
ATOM 654 C CA . ARG A 1 89 ? 28.674 -0.057 5.326 1.00 84.25 89 ARG A CA 1
ATOM 655 C C . ARG A 1 89 ? 27.258 -0.244 4.784 1.00 84.25 89 ARG A C 1
ATOM 657 O O . ARG A 1 89 ? 26.569 0.730 4.491 1.00 84.25 89 ARG A O 1
ATOM 664 N N . CYS A 1 90 ? 26.795 -1.492 4.720 1.00 86.62 90 CYS A N 1
ATOM 665 C CA . CYS A 1 90 ? 25.429 -1.817 4.311 1.00 86.62 90 CYS A CA 1
ATOM 666 C C . CYS A 1 90 ? 24.393 -1.152 5.233 1.00 86.62 90 CYS A C 1
ATOM 668 O O . CYS A 1 90 ? 24.468 -1.283 6.454 1.00 86.62 90 CYS A O 1
ATOM 670 N N . HIS A 1 91 ? 23.380 -0.504 4.653 1.00 84.56 91 HIS A N 1
ATOM 671 C CA . HIS A 1 91 ? 22.319 0.192 5.386 1.00 84.56 91 HIS A CA 1
ATOM 672 C C . HIS A 1 91 ? 21.511 -0.718 6.334 1.00 84.56 91 HIS A C 1
ATOM 674 O O . HIS A 1 91 ? 21.015 -0.247 7.354 1.00 84.56 91 HIS A O 1
ATOM 680 N N . ILE A 1 92 ? 21.393 -2.014 6.012 1.00 85.12 92 ILE A N 1
ATOM 681 C CA . ILE A 1 92 ? 20.534 -2.970 6.731 1.00 85.12 92 ILE A CA 1
ATOM 682 C C . ILE A 1 92 ? 21.290 -3.710 7.847 1.00 85.12 92 ILE A C 1
ATOM 684 O O . ILE A 1 92 ? 20.783 -3.817 8.961 1.00 85.12 92 ILE A O 1
ATOM 688 N N . CYS A 1 93 ? 22.495 -4.226 7.574 1.00 85.88 93 CYS A N 1
ATOM 689 C CA . CYS A 1 93 ? 23.260 -5.043 8.533 1.00 85.88 93 CYS A CA 1
ATOM 690 C C . CYS A 1 93 ? 24.611 -4.451 8.965 1.00 85.88 93 CYS A C 1
ATOM 692 O O . CYS A 1 93 ? 25.344 -5.103 9.703 1.00 85.88 93 CYS A O 1
ATOM 694 N N . PHE A 1 94 ? 24.958 -3.247 8.501 1.00 82.06 94 PHE A N 1
ATOM 695 C CA . PHE A 1 94 ? 26.204 -2.529 8.809 1.00 82.06 94 PHE A CA 1
ATOM 696 C C . PHE A 1 94 ? 27.516 -3.252 8.449 1.00 82.06 94 PHE A C 1
ATOM 698 O O . PHE A 1 94 ? 28.587 -2.774 8.818 1.00 82.06 94 PHE A O 1
ATOM 705 N N . ASN A 1 95 ? 27.465 -4.351 7.687 1.00 81.12 95 ASN A N 1
ATOM 706 C CA . ASN A 1 95 ? 28.664 -5.020 7.180 1.00 81.12 95 ASN A CA 1
ATOM 707 C C . ASN A 1 95 ? 29.457 -4.092 6.247 1.00 81.12 95 ASN A C 1
ATOM 709 O O . ASN A 1 95 ? 28.853 -3.403 5.425 1.00 81.12 95 ASN A O 1
ATOM 713 N N . THR A 1 96 ? 30.788 -4.105 6.338 1.00 79.12 96 THR A N 1
ATOM 714 C CA . THR A 1 96 ? 31.705 -3.227 5.579 1.00 79.12 96 THR A CA 1
ATOM 715 C C . THR A 1 96 ? 32.365 -3.891 4.363 1.00 79.12 96 THR A C 1
ATOM 717 O O . THR A 1 96 ? 33.093 -3.231 3.632 1.00 79.12 96 THR A O 1
ATOM 720 N N . ILE A 1 97 ? 32.104 -5.181 4.131 1.00 79.19 97 ILE A N 1
ATOM 721 C CA . ILE A 1 97 ? 32.741 -6.013 3.093 1.00 79.19 97 ILE A CA 1
ATOM 722 C C . ILE A 1 97 ? 31.706 -6.398 2.020 1.00 79.19 97 ILE A C 1
ATOM 724 O O . ILE A 1 97 ? 30.539 -6.648 2.340 1.00 79.19 97 ILE A O 1
ATOM 728 N N . GLY A 1 98 ? 32.124 -6.477 0.755 1.00 81.81 98 GLY A N 1
ATOM 729 C CA . GLY A 1 98 ? 31.293 -6.884 -0.380 1.00 81.81 98 GLY A CA 1
ATOM 730 C C . GLY A 1 98 ? 30.092 -5.965 -0.604 1.00 81.81 98 GLY A C 1
ATOM 731 O O . GLY A 1 98 ? 28.972 -6.454 -0.780 1.00 81.81 98 GLY A O 1
ATOM 732 N N . ASN A 1 99 ? 30.301 -4.649 -0.512 1.00 87.75 99 ASN A N 1
ATOM 733 C CA . ASN A 1 99 ? 29.250 -3.636 -0.600 1.00 87.75 99 ASN A CA 1
ATOM 734 C C . ASN A 1 99 ? 29.084 -3.057 -2.008 1.00 87.75 99 ASN A C 1
ATOM 736 O O . ASN A 1 99 ? 30.019 -2.956 -2.795 1.00 87.75 99 ASN A O 1
ATOM 740 N N . TYR A 1 100 ? 27.845 -2.677 -2.305 1.00 89.25 100 TYR A N 1
ATOM 741 C CA . TYR A 1 100 ? 27.392 -2.173 -3.592 1.00 89.25 100 TYR A CA 1
ATOM 742 C C . TYR A 1 100 ? 26.620 -0.874 -3.356 1.00 89.25 100 TYR A C 1
ATOM 744 O O . TYR A 1 100 ? 25.670 -0.854 -2.571 1.00 89.25 100 TYR A O 1
ATOM 752 N N . VAL A 1 101 ? 27.023 0.209 -4.021 1.00 89.69 101 VAL A N 1
ATOM 753 C CA . VAL A 1 101 ? 26.356 1.518 -3.961 1.00 89.69 101 VAL A CA 1
ATOM 754 C C . VAL A 1 101 ? 25.396 1.633 -5.136 1.00 89.69 101 VAL A C 1
ATOM 756 O O . VAL A 1 101 ? 25.829 1.726 -6.284 1.00 89.69 101 VAL A O 1
ATOM 759 N N . CYS A 1 102 ? 24.091 1.633 -4.868 1.00 91.00 102 CYS A N 1
ATOM 760 C CA . CYS A 1 102 ? 23.067 1.821 -5.892 1.00 91.00 102 CYS A CA 1
ATOM 761 C C . CYS A 1 102 ? 23.273 3.156 -6.626 1.00 91.00 102 CYS A C 1
ATOM 763 O O . CYS A 1 102 ? 23.214 4.223 -6.013 1.00 91.00 102 CYS A O 1
ATOM 765 N N . LEU A 1 103 ? 23.472 3.112 -7.947 1.00 87.38 103 LEU A N 1
ATOM 766 C CA . LEU A 1 103 ? 23.754 4.307 -8.754 1.00 87.38 103 LEU A CA 1
ATOM 767 C C . LEU A 1 103 ? 22.523 5.199 -8.970 1.00 87.38 103 LEU A C 1
ATOM 769 O O . LEU A 1 103 ? 22.664 6.335 -9.416 1.00 87.38 103 LEU A O 1
ATOM 773 N N . ILE A 1 104 ? 21.326 4.697 -8.657 1.00 86.19 104 ILE A N 1
ATOM 774 C CA . ILE A 1 104 ? 20.056 5.402 -8.869 1.00 86.19 104 ILE A CA 1
ATOM 775 C C . ILE A 1 104 ? 19.597 6.133 -7.595 1.00 86.19 104 ILE A C 1
ATOM 777 O O . ILE A 1 104 ? 19.017 7.212 -7.692 1.00 86.19 104 ILE A O 1
ATOM 781 N N . CYS A 1 105 ? 19.883 5.596 -6.399 1.00 86.12 105 CYS A N 1
ATOM 782 C CA . CYS A 1 105 ? 19.428 6.186 -5.130 1.00 86.12 105 CYS A CA 1
ATOM 783 C C . CYS A 1 105 ? 20.482 6.264 -4.004 1.00 86.12 105 CYS A C 1
ATOM 785 O O . CYS A 1 105 ? 20.141 6.641 -2.885 1.00 86.12 105 CYS A O 1
ATOM 787 N N . GLY A 1 106 ? 21.741 5.889 -4.252 1.00 83.56 106 GLY A N 1
ATOM 788 C CA . GLY A 1 106 ? 22.853 6.024 -3.297 1.00 83.56 106 GLY A CA 1
ATOM 789 C C . GLY A 1 106 ? 22.830 5.081 -2.086 1.00 83.56 106 GLY A C 1
ATOM 790 O O . GLY A 1 106 ? 23.679 5.206 -1.206 1.00 83.56 106 GLY A O 1
ATOM 791 N N . VAL A 1 107 ? 21.884 4.138 -2.012 1.00 87.81 107 VAL A N 1
ATOM 792 C CA . VAL A 1 107 ? 21.814 3.144 -0.926 1.00 87.81 107 VAL A CA 1
ATOM 793 C C . VAL A 1 107 ? 22.979 2.161 -1.043 1.00 87.81 107 VAL A C 1
ATOM 795 O O . VAL A 1 107 ? 23.231 1.624 -2.121 1.00 87.81 107 VAL A O 1
ATOM 798 N N . ILE A 1 108 ? 23.663 1.908 0.076 1.00 90.25 108 ILE A N 1
ATOM 799 C CA . ILE A 1 108 ? 24.754 0.932 0.169 1.00 90.25 108 ILE A CA 1
ATOM 800 C C . ILE A 1 108 ? 24.222 -0.388 0.730 1.00 90.25 108 ILE A C 1
ATOM 802 O O . ILE A 1 108 ? 23.646 -0.419 1.822 1.00 90.25 108 ILE A O 1
ATOM 806 N N . SER A 1 109 ? 24.453 -1.485 0.010 1.00 89.19 109 SER A N 1
ATOM 807 C CA . SER A 1 109 ? 23.953 -2.821 0.350 1.00 89.19 109 SER A CA 1
ATOM 808 C C . SER A 1 109 ? 24.978 -3.920 0.062 1.00 89.19 109 SER A C 1
ATOM 810 O O . SER A 1 109 ? 25.717 -3.838 -0.911 1.00 89.19 109 SER A O 1
ATOM 812 N N . CYS A 1 110 ? 25.013 -4.979 0.876 1.00 89.94 110 CYS A N 1
ATOM 813 C CA . CYS A 1 110 ? 25.994 -6.060 0.735 1.00 89.94 110 CYS A CA 1
ATOM 814 C C . CYS A 1 110 ? 25.529 -7.214 -0.179 1.00 89.94 110 CYS A C 1
ATOM 816 O O . CYS A 1 110 ? 24.348 -7.575 -0.214 1.00 89.94 110 CYS A O 1
ATOM 818 N N . ALA A 1 111 ? 26.482 -7.838 -0.879 1.00 82.62 111 ALA A N 1
ATOM 819 C CA . ALA A 1 111 ? 26.275 -8.967 -1.798 1.00 82.62 111 ALA A CA 1
ATOM 820 C C . ALA A 1 111 ? 25.821 -10.271 -1.125 1.00 82.62 111 ALA A C 1
ATOM 822 O O . ALA A 1 111 ? 25.206 -11.123 -1.769 1.00 82.62 111 ALA A O 1
ATOM 823 N N . LYS A 1 112 ? 26.121 -10.446 0.165 1.00 75.44 112 LYS A N 1
ATOM 824 C CA . LYS A 1 112 ? 25.733 -11.615 0.963 1.00 75.44 112 LYS A CA 1
ATOM 825 C C . LYS A 1 112 ? 24.715 -11.220 2.023 1.00 75.44 112 LYS A C 1
ATOM 827 O O . LYS A 1 112 ? 24.802 -10.142 2.605 1.00 75.44 112 LYS A O 1
ATOM 832 N N . GLY A 1 113 ? 23.738 -12.094 2.248 1.00 62.06 113 GLY A N 1
ATOM 833 C CA . GLY A 1 113 ? 22.785 -11.946 3.346 1.00 62.06 113 GLY A CA 1
ATOM 834 C C . GLY A 1 113 ? 23.455 -12.160 4.700 1.00 62.06 113 GLY A C 1
ATOM 835 O O . GLY A 1 113 ? 24.619 -12.567 4.745 1.00 62.06 113 GLY A O 1
ATOM 836 N N . PRO A 1 114 ? 22.735 -11.939 5.810 1.00 54.59 114 PRO A N 1
ATOM 837 C CA . PRO A 1 114 ? 23.270 -12.182 7.139 1.00 54.59 114 PRO A CA 1
ATOM 838 C C . PRO A 1 114 ? 23.538 -13.679 7.352 1.00 54.59 114 PRO A C 1
ATOM 840 O O . PRO A 1 114 ? 22.669 -14.436 7.784 1.00 54.59 114 PRO A O 1
ATOM 843 N N . SER A 1 115 ? 24.782 -14.101 7.118 1.00 50.12 115 SER A N 1
ATOM 844 C CA . SER A 1 115 ? 25.373 -15.168 7.918 1.00 50.12 115 SER A CA 1
ATOM 845 C C . SER A 1 115 ? 25.302 -14.710 9.371 1.00 50.12 115 SER A C 1
ATOM 847 O O . SER A 1 115 ? 25.910 -13.697 9.728 1.00 50.12 115 SER A O 1
ATOM 849 N N . SER A 1 116 ? 24.519 -15.412 10.191 1.00 40.69 116 SER A N 1
ATOM 850 C CA . SER A 1 116 ? 24.443 -15.151 11.628 1.00 40.69 116 SER A CA 1
ATOM 851 C C . SER A 1 116 ? 25.850 -15.087 12.213 1.00 40.69 116 SER A C 1
ATOM 853 O O . SER A 1 116 ? 26.684 -15.932 11.891 1.00 40.69 116 SER A O 1
ATOM 855 N N . SER A 1 117 ? 26.101 -14.082 13.050 1.00 49.06 117 SER A N 1
ATOM 856 C CA . SER A 1 117 ? 27.407 -13.810 13.648 1.00 49.06 117 SER A CA 1
ATOM 857 C C . SER A 1 117 ? 28.102 -15.063 14.188 1.00 49.06 117 SER A C 1
ATOM 859 O O . SER A 1 117 ? 27.455 -15.868 14.858 1.00 49.06 117 SER A O 1
ATOM 861 N N . HIS A 1 118 ? 29.432 -15.088 14.044 1.00 43.47 118 HIS A N 1
ATOM 862 C CA . HIS A 1 118 ? 30.370 -15.959 14.764 1.00 43.47 118 HIS A CA 1
ATOM 863 C C . HIS A 1 118 ? 30.752 -17.310 14.115 1.00 43.47 118 HIS A C 1
ATOM 865 O O . HIS A 1 118 ? 30.673 -18.354 14.759 1.00 43.47 118 HIS A O 1
ATOM 871 N N . ASP A 1 119 ? 31.336 -17.269 12.911 1.00 32.47 119 ASP A N 1
ATOM 872 C CA . ASP A 1 119 ? 32.406 -18.218 12.557 1.00 32.47 119 ASP A CA 1
ATOM 873 C C . ASP A 1 119 ? 33.566 -17.512 11.826 1.00 32.47 119 ASP A C 1
ATOM 875 O O . ASP A 1 119 ? 33.383 -16.898 10.776 1.00 32.47 119 ASP A O 1
ATOM 879 N N . MET A 1 120 ? 34.763 -17.593 12.412 1.00 45.41 120 MET A N 1
ATOM 880 C CA . MET A 1 120 ? 36.039 -17.242 11.787 1.00 45.41 120 MET A CA 1
ATOM 881 C C . MET A 1 120 ? 36.837 -18.535 11.568 1.00 45.41 120 MET A C 1
ATOM 883 O O . MET A 1 120 ? 37.665 -18.851 12.412 1.00 45.41 120 MET A O 1
ATOM 887 N N . THR A 1 121 ? 36.640 -19.263 10.460 1.00 41.41 121 THR A N 1
ATOM 888 C CA . THR A 1 121 ? 37.677 -20.160 9.883 1.00 41.41 121 THR A CA 1
ATOM 889 C C . THR A 1 121 ? 37.380 -20.639 8.444 1.00 41.41 121 THR A C 1
ATOM 891 O O . THR A 1 121 ? 37.270 -21.832 8.183 1.00 41.41 121 THR A O 1
ATOM 894 N N . VAL A 1 122 ? 37.348 -19.729 7.459 1.00 36.69 122 VAL A N 1
ATOM 895 C CA . VAL A 1 122 ? 37.741 -20.075 6.070 1.00 36.69 122 VAL A CA 1
ATOM 896 C C . VAL A 1 122 ? 38.515 -18.906 5.455 1.00 36.69 122 VAL A C 1
ATOM 898 O O . VAL A 1 122 ? 37.926 -17.897 5.075 1.00 36.69 122 VAL A O 1
ATOM 901 N N . GLU A 1 123 ? 39.836 -19.041 5.346 1.00 39.50 123 GLU A N 1
ATOM 902 C CA . GLU A 1 123 ? 40.658 -18.167 4.498 1.00 39.50 123 GLU A CA 1
ATOM 903 C C . GLU A 1 123 ? 40.667 -18.677 3.044 1.00 39.50 123 GLU A C 1
ATOM 905 O O . GLU A 1 123 ? 40.471 -19.867 2.799 1.00 39.50 123 GLU A O 1
ATOM 910 N N . GLY A 1 124 ? 40.961 -17.794 2.079 1.00 39.72 124 GLY A N 1
ATOM 911 C CA . GLY A 1 124 ? 41.376 -18.210 0.730 1.00 39.72 124 GLY A CA 1
ATOM 912 C C . GLY A 1 124 ? 40.335 -18.126 -0.395 1.00 39.72 124 GLY A C 1
ATOM 913 O O . GLY A 1 124 ? 40.076 -19.120 -1.066 1.00 39.72 124 GLY A O 1
ATOM 914 N N . SER A 1 125 ? 39.777 -16.939 -0.664 1.00 36.62 125 SER A N 1
ATOM 915 C CA . SER A 1 125 ? 39.389 -16.517 -2.033 1.00 36.62 125 SER A CA 1
ATOM 916 C C . SER A 1 125 ? 38.978 -15.039 -2.076 1.00 36.62 125 SER A C 1
ATOM 918 O O . SER A 1 125 ? 37.818 -14.680 -1.872 1.00 36.62 125 SER A O 1
ATOM 920 N N . SER A 1 126 ? 39.935 -14.159 -2.384 1.00 41.78 126 SER A N 1
ATOM 921 C CA . SER A 1 126 ? 39.700 -12.737 -2.681 1.00 41.78 126 SER A CA 1
ATOM 922 C C . SER A 1 126 ? 39.205 -12.539 -4.123 1.00 41.78 126 SER A C 1
ATOM 924 O O . SER A 1 126 ? 39.782 -11.777 -4.894 1.00 41.78 126 SER A O 1
ATOM 926 N N . SER A 1 127 ? 38.163 -13.279 -4.503 1.00 42.16 127 SER A N 1
ATOM 927 C CA . SER A 1 127 ? 37.530 -13.218 -5.823 1.00 42.16 127 SER A CA 1
ATOM 928 C C . SER A 1 127 ? 36.234 -12.418 -5.717 1.00 42.16 127 SER A C 1
ATOM 930 O O . SER A 1 127 ? 35.409 -12.710 -4.852 1.00 42.16 127 SER A O 1
ATOM 932 N N . ALA A 1 128 ? 36.061 -11.415 -6.582 1.00 50.12 128 ALA A N 1
ATOM 933 C CA . ALA A 1 128 ? 34.953 -10.460 -6.526 1.00 50.12 128 ALA A CA 1
ATOM 934 C C . ALA A 1 128 ? 33.580 -11.157 -6.508 1.00 50.12 128 ALA A C 1
ATOM 936 O O . ALA A 1 128 ? 33.214 -11.879 -7.440 1.00 50.12 128 ALA A O 1
ATOM 937 N N . GLN A 1 129 ? 32.841 -10.975 -5.413 1.00 56.88 129 GLN A N 1
ATOM 938 C CA . GLN A 1 129 ? 31.732 -11.858 -5.060 1.00 56.88 129 GLN A CA 1
ATOM 939 C C . GLN A 1 129 ? 30.427 -11.400 -5.714 1.00 56.88 129 GLN A C 1
ATOM 941 O O . GLN A 1 129 ? 29.866 -10.367 -5.343 1.00 56.88 129 GLN A O 1
ATOM 946 N N . ILE A 1 130 ? 29.929 -12.214 -6.653 1.00 59.50 130 ILE A N 1
ATOM 947 C CA . ILE A 1 130 ? 28.627 -12.027 -7.306 1.00 59.50 130 ILE A CA 1
ATOM 948 C C . ILE A 1 130 ? 27.529 -11.907 -6.228 1.00 59.50 130 ILE A C 1
ATOM 950 O O . ILE A 1 130 ? 27.473 -12.760 -5.328 1.00 59.50 130 ILE A O 1
ATOM 954 N N . PRO A 1 131 ? 26.639 -10.896 -6.301 1.00 59.88 131 PRO A N 1
ATOM 955 C CA . PRO A 1 131 ? 25.512 -10.760 -5.389 1.00 59.88 131 PRO A CA 1
ATOM 956 C C . PRO A 1 131 ? 24.661 -12.031 -5.341 1.00 59.88 131 PRO A C 1
ATOM 958 O O . PRO A 1 131 ? 24.070 -12.464 -6.328 1.00 59.88 131 PRO A O 1
ATOM 961 N N . SER A 1 132 ? 24.604 -12.650 -4.166 1.00 64.50 132 SER A N 1
ATOM 962 C CA . SER A 1 132 ? 23.816 -13.860 -3.946 1.00 64.50 132 SER A CA 1
ATOM 963 C C . SER A 1 132 ? 22.326 -13.513 -3.856 1.00 64.50 132 SER A C 1
ATOM 965 O O . SER A 1 132 ? 21.980 -12.456 -3.334 1.00 64.50 132 SER A O 1
ATOM 967 N N . GLN A 1 133 ? 21.432 -14.446 -4.208 1.00 61.19 133 GLN A N 1
ATOM 968 C CA . GLN A 1 133 ? 19.958 -14.320 -4.079 1.00 61.19 133 GLN A CA 1
ATOM 969 C C . GLN A 1 133 ? 19.429 -14.056 -2.647 1.00 61.19 133 GLN A C 1
ATOM 971 O O . GLN A 1 133 ? 18.229 -14.063 -2.406 1.00 61.19 133 GLN A O 1
ATOM 976 N N . ARG A 1 134 ? 20.312 -13.890 -1.659 1.00 64.94 134 ARG A N 1
ATOM 977 C CA . ARG A 1 134 ? 19.978 -13.540 -0.269 1.00 64.94 134 ARG A CA 1
ATOM 978 C C . ARG A 1 134 ? 20.692 -12.272 0.210 1.00 64.94 134 ARG A C 1
ATOM 980 O O . ARG A 1 134 ? 20.605 -11.950 1.387 1.00 64.94 134 ARG A O 1
ATOM 987 N N . GLY A 1 135 ? 21.454 -11.601 -0.655 1.00 82.56 135 GLY A N 1
ATOM 988 C CA . GLY A 1 135 ? 22.155 -10.360 -0.335 1.00 82.56 135 GLY A CA 1
ATOM 989 C C . GLY A 1 135 ? 21.218 -9.162 -0.310 1.00 82.56 135 GLY A C 1
ATOM 990 O O . GLY A 1 135 ? 20.330 -9.054 -1.152 1.00 82.56 135 GLY A O 1
ATOM 991 N N . HIS A 1 136 ? 21.464 -8.220 0.601 1.00 90.44 136 HIS A N 1
ATOM 992 C CA . HIS A 1 136 ? 20.713 -6.964 0.667 1.00 90.44 136 HIS A CA 1
ATOM 993 C C . HIS A 1 136 ? 20.823 -6.143 -0.629 1.00 90.44 136 HIS A C 1
ATOM 995 O O . HIS A 1 136 ? 19.950 -5.331 -0.911 1.00 90.44 136 HIS A O 1
ATOM 1001 N N . ALA A 1 137 ? 21.878 -6.345 -1.429 1.00 89.88 137 ALA A N 1
ATOM 1002 C CA . ALA A 1 137 ? 22.008 -5.721 -2.745 1.00 89.88 137 ALA A CA 1
ATOM 1003 C C . ALA A 1 137 ? 21.005 -6.300 -3.763 1.00 89.88 137 ALA A C 1
ATOM 1005 O O . ALA A 1 137 ? 20.381 -5.540 -4.498 1.00 89.88 137 ALA A O 1
ATOM 1006 N N . MET A 1 138 ? 20.783 -7.622 -3.743 1.00 89.38 138 MET A N 1
ATOM 1007 C CA . MET A 1 138 ? 19.757 -8.273 -4.565 1.00 89.38 138 MET A CA 1
ATOM 1008 C C . MET A 1 138 ? 18.349 -7.925 -4.068 1.00 89.38 138 MET A C 1
ATOM 1010 O O . MET A 1 138 ? 17.515 -7.519 -4.863 1.00 89.38 138 MET A O 1
ATOM 1014 N N . GLN A 1 139 ? 18.110 -7.981 -2.752 1.00 90.44 139 GLN A N 1
ATOM 1015 C CA . GLN A 1 139 ? 16.830 -7.574 -2.157 1.00 90.44 139 GLN A CA 1
ATOM 1016 C C . GLN A 1 139 ? 16.483 -6.116 -2.509 1.00 90.44 139 GLN A C 1
ATOM 1018 O O . GLN A 1 139 ? 15.351 -5.824 -2.877 1.00 90.44 139 GLN A O 1
ATOM 1023 N N . HIS A 1 140 ? 17.459 -5.200 -2.455 1.00 91.19 140 HIS A N 1
ATOM 1024 C CA . HIS A 1 140 ? 17.254 -3.814 -2.874 1.00 91.19 140 HIS A CA 1
ATOM 1025 C C . HIS A 1 140 ? 16.821 -3.719 -4.342 1.00 91.19 140 HIS A C 1
ATOM 1027 O O . HIS A 1 140 ? 15.892 -2.974 -4.649 1.00 91.19 140 HIS A O 1
ATOM 1033 N N . TYR A 1 141 ? 17.449 -4.482 -5.242 1.00 92.62 141 TYR A N 1
ATOM 1034 C CA . TYR A 1 141 ? 17.025 -4.560 -6.639 1.00 92.62 141 TYR A CA 1
ATOM 1035 C C . TYR A 1 141 ? 15.607 -5.141 -6.788 1.00 92.62 141 TYR A C 1
ATOM 1037 O O . TYR A 1 141 ? 14.797 -4.554 -7.496 1.00 92.62 141 TYR A O 1
ATOM 1045 N N . GLU A 1 142 ? 15.270 -6.228 -6.092 1.00 91.94 142 GLU A N 1
ATOM 1046 C CA . GLU A 1 142 ? 13.933 -6.843 -6.138 1.00 91.94 142 GLU A CA 1
ATOM 1047 C C . GLU A 1 142 ? 12.829 -5.900 -5.618 1.00 91.94 142 GLU A C 1
ATOM 1049 O O . GLU A 1 142 ? 11.736 -5.862 -6.182 1.00 91.94 142 GLU A O 1
ATOM 1054 N N . GLU A 1 143 ? 13.112 -5.099 -4.585 1.00 92.56 143 GLU A N 1
ATOM 1055 C CA . GLU A 1 143 ? 12.160 -4.151 -3.985 1.00 92.56 143 GLU A CA 1
ATOM 1056 C C . GLU A 1 143 ? 12.017 -2.824 -4.756 1.00 92.56 143 GLU A C 1
ATOM 1058 O O . GLU A 1 143 ? 10.976 -2.173 -4.659 1.00 92.56 143 GLU A O 1
ATOM 1063 N N . THR A 1 144 ? 13.047 -2.388 -5.495 1.00 92.31 144 THR A N 1
ATOM 1064 C CA . THR A 1 144 ? 13.100 -1.034 -6.102 1.00 92.31 144 THR A CA 1
ATOM 1065 C C . THR A 1 144 ? 13.303 -1.005 -7.617 1.00 92.31 144 THR A C 1
ATOM 1067 O O . THR A 1 144 ? 13.175 0.053 -8.231 1.00 92.31 144 THR A O 1
ATOM 1070 N N . LEU A 1 145 ? 13.638 -2.143 -8.230 1.00 92.25 145 LEU A N 1
ATOM 1071 C CA . LEU A 1 145 ? 14.046 -2.293 -9.633 1.00 92.25 145 LEU A CA 1
ATOM 1072 C C . LEU A 1 145 ? 15.248 -1.418 -10.046 1.00 92.25 145 LEU A C 1
ATOM 1074 O O . LEU A 1 145 ? 15.482 -1.177 -11.233 1.00 92.25 145 LEU A O 1
ATOM 1078 N N . HIS A 1 146 ? 16.061 -0.971 -9.081 1.00 93.00 146 HIS A N 1
ATOM 1079 C CA . HIS A 1 146 ? 17.304 -0.248 -9.343 1.00 93.00 146 HIS A CA 1
ATOM 1080 C C . HIS A 1 146 ? 18.393 -1.183 -9.895 1.00 93.00 146 HIS A C 1
ATOM 1082 O O . HIS A 1 146 ? 19.204 -1.730 -9.152 1.00 93.00 146 HIS A O 1
ATOM 1088 N N . ALA A 1 147 ? 18.412 -1.364 -11.217 1.00 90.25 147 ALA A N 1
ATOM 1089 C CA . ALA A 1 147 ? 19.238 -2.369 -11.890 1.00 90.25 147 ALA A CA 1
ATOM 1090 C C . ALA A 1 147 ? 20.765 -2.189 -11.765 1.00 90.25 147 ALA A C 1
ATOM 1092 O O . ALA A 1 147 ? 21.482 -3.153 -12.005 1.00 90.25 147 ALA A O 1
ATOM 1093 N N . TYR A 1 148 ? 21.281 -1.009 -11.392 1.00 90.12 148 TYR A N 1
ATOM 1094 C CA . TYR A 1 148 ? 22.723 -0.718 -11.430 1.00 90.12 148 TYR A CA 1
ATOM 1095 C C . TYR A 1 148 ? 23.300 -0.283 -10.079 1.00 90.12 148 TYR A C 1
ATOM 1097 O O . TYR A 1 148 ? 22.823 0.678 -9.466 1.00 90.12 148 TYR A O 1
ATOM 1105 N N . ALA A 1 149 ? 24.396 -0.920 -9.661 1.00 89.12 149 ALA A N 1
ATOM 1106 C CA . ALA A 1 149 ? 25.179 -0.510 -8.493 1.00 89.12 149 ALA A CA 1
ATOM 1107 C C . ALA A 1 149 ? 26.691 -0.618 -8.733 1.00 89.12 149 ALA A C 1
ATOM 1109 O O . ALA A 1 149 ? 27.150 -1.481 -9.475 1.00 89.12 149 ALA A O 1
ATOM 1110 N N . LEU A 1 150 ? 27.467 0.244 -8.077 1.00 87.38 150 LEU A N 1
ATOM 1111 C CA . LEU A 1 150 ? 28.929 0.212 -8.062 1.00 87.38 150 LEU A CA 1
ATOM 1112 C C . LEU A 1 150 ? 29.427 -0.706 -6.939 1.00 87.38 150 LEU A C 1
ATOM 1114 O O . LEU A 1 150 ? 29.159 -0.434 -5.770 1.00 87.38 150 LEU A O 1
ATOM 1118 N N . ASP A 1 151 ? 30.174 -1.750 -7.284 1.00 86.31 151 ASP A N 1
ATOM 1119 C CA . ASP A 1 151 ? 30.935 -2.576 -6.341 1.00 86.31 151 ASP A CA 1
ATOM 1120 C C . ASP A 1 151 ? 32.046 -1.726 -5.697 1.00 86.31 151 ASP A C 1
ATOM 1122 O O . ASP A 1 151 ? 32.898 -1.169 -6.395 1.00 86.31 151 ASP A O 1
ATOM 1126 N N . THR A 1 152 ? 32.042 -1.598 -4.366 1.00 81.94 152 THR A N 1
ATOM 1127 C CA . THR A 1 152 ? 33.010 -0.753 -3.649 1.00 81.94 152 THR A CA 1
ATOM 1128 C C . THR A 1 152 ? 34.432 -1.305 -3.676 1.00 81.94 152 THR A C 1
ATOM 1130 O O . THR A 1 152 ? 35.377 -0.525 -3.570 1.00 81.94 152 THR A O 1
ATOM 1133 N N . GLU A 1 153 ? 34.598 -2.624 -3.807 1.00 75.75 153 GLU A N 1
ATOM 1134 C CA . GLU A 1 153 ? 35.907 -3.286 -3.795 1.00 75.75 153 GLU A CA 1
ATOM 1135 C C . GLU A 1 153 ? 36.552 -3.239 -5.180 1.00 75.75 153 GLU A C 1
ATOM 1137 O O . GLU A 1 153 ? 37.709 -2.842 -5.309 1.00 75.75 153 GLU A O 1
ATOM 1142 N N . THR A 1 154 ? 35.804 -3.595 -6.231 1.00 75.81 154 THR A N 1
ATOM 1143 C CA . THR A 1 154 ? 36.355 -3.634 -7.598 1.00 75.81 154 THR A CA 1
ATOM 1144 C C . THR A 1 154 ? 36.186 -2.339 -8.388 1.00 75.81 154 THR A C 1
ATOM 1146 O O . THR A 1 154 ? 36.798 -2.209 -9.447 1.00 75.81 154 THR A O 1
ATOM 1149 N N . GLN A 1 155 ? 35.352 -1.396 -7.934 1.00 75.19 155 GLN A N 1
ATOM 1150 C CA . GLN A 1 155 ? 34.966 -0.183 -8.677 1.00 75.19 155 GLN A CA 1
ATOM 1151 C C . GLN A 1 155 ? 34.310 -0.464 -10.049 1.00 75.19 155 GLN A C 1
ATOM 1153 O O . GLN A 1 155 ? 34.243 0.417 -10.909 1.00 75.19 155 GLN A O 1
ATOM 1158 N N . HIS A 1 156 ? 33.799 -1.682 -10.263 1.00 79.81 156 HIS A N 1
ATOM 1159 C CA . HIS A 1 156 ? 33.015 -2.042 -11.446 1.00 79.81 156 HIS A CA 1
ATOM 1160 C C . HIS A 1 156 ? 31.515 -1.869 -11.173 1.00 79.81 156 HIS A C 1
ATOM 1162 O O . HIS A 1 156 ? 31.043 -2.036 -10.049 1.00 79.81 156 HIS A O 1
ATOM 1168 N N . VAL A 1 157 ? 30.742 -1.547 -12.211 1.00 87.62 157 VAL A N 1
ATOM 1169 C CA . VAL A 1 157 ? 29.277 -1.474 -12.114 1.00 87.62 157 VAL A CA 1
ATOM 1170 C C . VAL A 1 157 ? 28.696 -2.860 -12.365 1.00 87.62 157 VAL A C 1
ATOM 1172 O O . VAL A 1 157 ? 29.061 -3.503 -13.344 1.00 87.62 157 VAL A O 1
ATOM 1175 N N . PHE A 1 158 ? 27.796 -3.317 -11.502 1.00 88.62 158 PHE A N 1
ATOM 1176 C CA . PHE A 1 158 ? 27.036 -4.553 -11.663 1.00 88.62 158 PHE A CA 1
ATOM 1177 C C . PHE A 1 158 ? 25.612 -4.243 -12.138 1.00 88.62 158 PHE A C 1
ATOM 1179 O O . PHE A 1 158 ? 24.986 -3.299 -11.648 1.00 88.62 158 PHE A O 1
ATOM 1186 N N . ASP A 1 159 ? 25.124 -5.041 -13.084 1.00 90.38 159 ASP A N 1
ATOM 1187 C CA . ASP A 1 159 ? 23.760 -5.032 -13.605 1.00 90.38 159 ASP A CA 1
ATOM 1188 C C . ASP A 1 159 ? 22.988 -6.229 -13.030 1.00 90.38 159 ASP A C 1
ATOM 1190 O O . ASP A 1 159 ? 23.261 -7.387 -13.352 1.00 90.38 159 ASP A O 1
ATOM 1194 N N . PHE A 1 160 ? 22.008 -5.946 -12.173 1.00 87.25 160 PHE A N 1
ATOM 1195 C CA . PHE A 1 160 ? 21.141 -6.949 -11.555 1.00 87.25 160 PHE A CA 1
ATOM 1196 C C . PHE A 1 160 ? 20.057 -7.493 -12.500 1.00 87.25 160 PHE A C 1
ATOM 1198 O O . PHE A 1 160 ? 19.531 -8.577 -12.249 1.00 87.25 160 PHE A O 1
ATOM 1205 N N . ALA A 1 161 ? 19.734 -6.784 -13.585 1.00 86.12 161 ALA A N 1
ATOM 1206 C CA . ALA A 1 161 ? 18.819 -7.263 -14.619 1.00 86.12 161 ALA A CA 1
ATOM 1207 C C . ALA A 1 161 ? 19.546 -8.133 -15.661 1.00 86.12 161 ALA A C 1
ATOM 1209 O O . ALA A 1 161 ? 18.992 -9.130 -16.123 1.00 86.12 161 ALA A O 1
ATOM 1210 N N . GLY A 1 162 ? 20.788 -7.776 -16.000 1.00 80.25 162 GLY A N 1
ATOM 1211 C CA . GLY A 1 162 ? 21.682 -8.546 -16.872 1.00 80.25 162 GLY A CA 1
ATOM 1212 C C . GLY A 1 162 ? 22.397 -9.716 -16.181 1.00 80.25 162 GLY A C 1
ATOM 1213 O O . GLY A 1 162 ? 22.777 -10.678 -16.845 1.00 80.25 162 GLY A O 1
ATOM 1214 N N . GLY A 1 163 ? 22.560 -9.667 -14.854 1.00 81.75 163 GLY A N 1
ATOM 1215 C CA . GLY A 1 163 ? 23.194 -10.720 -14.053 1.00 81.75 163 GLY A CA 1
ATOM 1216 C C . GLY A 1 163 ? 24.728 -10.731 -14.095 1.00 81.75 163 GLY A C 1
ATOM 1217 O O . GLY A 1 163 ? 25.329 -11.781 -13.867 1.00 81.75 163 GLY A O 1
ATOM 1218 N N . GLY A 1 164 ? 25.373 -9.598 -14.387 1.00 82.12 164 GLY A N 1
ATOM 1219 C CA . GLY A 1 164 ? 26.825 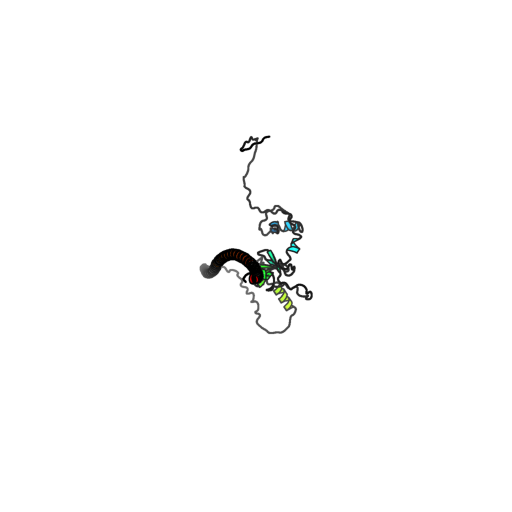-9.511 -14.578 1.00 82.12 164 GLY A CA 1
ATOM 1220 C C . GLY A 1 164 ? 27.381 -8.093 -14.434 1.00 82.12 164 GLY A C 1
ATOM 1221 O O . GLY A 1 164 ? 26.646 -7.144 -14.176 1.00 82.12 164 GLY A O 1
ATOM 1222 N N . TYR A 1 165 ? 28.696 -7.934 -14.593 1.00 84.50 165 TYR A N 1
ATOM 1223 C CA . TYR A 1 165 ? 29.333 -6.614 -14.573 1.00 84.50 165 TYR A CA 1
ATOM 1224 C C . TYR A 1 165 ? 29.193 -5.903 -15.929 1.00 84.50 165 TYR A C 1
ATOM 1226 O O . TYR A 1 165 ? 29.325 -6.513 -16.987 1.00 84.50 165 TYR A O 1
ATOM 1234 N N . VAL A 1 166 ? 28.946 -4.593 -15.902 1.00 80.69 166 VAL A N 1
ATOM 1235 C CA . VAL A 1 166 ? 28.807 -3.746 -17.093 1.00 80.69 166 VAL A CA 1
ATOM 1236 C C . VAL A 1 166 ? 30.191 -3.384 -17.625 1.00 80.69 166 VAL A C 1
ATOM 1238 O O . VAL A 1 166 ? 30.949 -2.653 -16.984 1.00 80.69 166 VAL A O 1
ATOM 1241 N N . HIS A 1 167 ? 30.516 -3.860 -18.826 1.00 65.69 167 HIS A N 1
ATOM 1242 C CA . HIS A 1 167 ? 31.768 -3.517 -19.494 1.00 65.69 167 HIS A CA 1
ATOM 1243 C C . HIS A 1 167 ? 31.762 -2.051 -19.942 1.00 65.69 167 HIS A C 1
ATOM 1245 O O . HIS A 1 167 ? 30.796 -1.554 -20.526 1.00 65.69 167 HIS A O 1
ATOM 1251 N N . ARG A 1 168 ? 32.885 -1.353 -19.739 1.00 59.16 168 ARG A N 1
ATOM 1252 C CA . ARG A 1 168 ? 33.097 -0.034 -20.339 1.00 59.16 168 ARG A CA 1
ATOM 1253 C C . ARG A 1 168 ? 33.423 -0.216 -21.821 1.00 59.16 168 ARG A C 1
ATOM 1255 O O . ARG A 1 168 ? 34.541 -0.593 -22.157 1.00 59.16 168 ARG A O 1
ATOM 1262 N N . LEU A 1 169 ? 32.473 0.104 -22.699 1.00 49.09 169 LEU A N 1
ATOM 1263 C CA . LEU A 1 169 ? 32.756 0.278 -24.124 1.00 49.09 169 LEU A CA 1
ATOM 1264 C C . LEU A 1 169 ? 33.799 1.391 -24.288 1.00 49.09 169 LEU A C 1
ATOM 1266 O O . LEU A 1 169 ? 33.555 2.540 -23.913 1.00 49.09 169 LEU A O 1
ATOM 1270 N N . LEU A 1 170 ? 34.968 1.042 -24.822 1.00 50.00 170 LEU A N 1
ATOM 1271 C CA . LEU A 1 170 ? 36.043 1.990 -25.089 1.00 50.00 170 LEU A CA 1
ATOM 1272 C C . LEU A 1 170 ? 36.009 2.362 -26.571 1.00 50.00 170 LEU A C 1
ATOM 1274 O O . LEU A 1 170 ? 36.049 1.505 -27.456 1.00 50.00 170 LEU A O 1
ATOM 1278 N N . GLN A 1 171 ? 35.923 3.661 -26.843 1.00 42.34 171 GLN A N 1
ATOM 1279 C CA . GLN A 1 171 ? 36.071 4.189 -28.190 1.00 42.34 171 GLN A CA 1
ATOM 1280 C C . GLN A 1 171 ? 37.563 4.369 -28.473 1.00 42.34 171 GLN A C 1
ATOM 1282 O O . GLN A 1 171 ? 38.240 5.097 -27.744 1.00 42.34 171 GLN A O 1
ATOM 1287 N N . ASN A 1 172 ? 38.088 3.703 -29.504 1.00 46.59 172 ASN A N 1
ATOM 1288 C CA . ASN A 1 172 ? 39.502 3.849 -29.843 1.00 46.59 172 ASN A CA 1
ATOM 1289 C C . ASN A 1 172 ? 39.764 5.270 -30.372 1.00 46.59 172 ASN A C 1
ATOM 1291 O O . ASN A 1 172 ? 39.066 5.722 -31.281 1.00 46.59 172 ASN A O 1
ATOM 1295 N N . MET A 1 173 ? 40.752 5.973 -29.811 1.00 45.09 173 MET A N 1
ATOM 1296 C CA . MET A 1 173 ? 40.942 7.415 -30.041 1.00 45.09 173 MET A CA 1
ATOM 1297 C C . MET A 1 173 ? 41.421 7.767 -31.459 1.00 45.09 173 MET A C 1
ATOM 1299 O O . MET A 1 173 ? 41.297 8.918 -31.866 1.00 45.09 173 MET A O 1
ATOM 1303 N N . GLU A 1 174 ? 41.948 6.792 -32.200 1.00 49.75 174 GLU A N 1
ATOM 1304 C CA . GLU A 1 174 ? 42.507 6.984 -33.545 1.00 49.75 174 GLU A CA 1
ATOM 1305 C C . GLU A 1 174 ? 41.466 6.726 -34.652 1.00 49.75 174 GLU A C 1
ATOM 1307 O O . GLU A 1 174 ? 41.324 7.536 -35.564 1.00 49.75 174 GLU A O 1
ATOM 1312 N N . ASP A 1 175 ? 40.682 5.646 -34.534 1.00 50.09 175 ASP A N 1
ATOM 1313 C CA . ASP A 1 175 ? 39.685 5.224 -35.539 1.00 50.09 175 ASP A CA 1
ATOM 1314 C C . ASP A 1 175 ? 38.231 5.606 -35.192 1.00 50.09 175 ASP A C 1
ATOM 1316 O O . ASP A 1 175 ? 37.316 5.377 -35.984 1.00 50.09 175 ASP A O 1
ATOM 1320 N N . GLY A 1 176 ? 37.956 6.076 -33.969 1.00 50.50 176 GLY A N 1
ATOM 1321 C CA . GLY A 1 176 ? 36.594 6.337 -33.476 1.00 50.50 176 GLY A CA 1
ATOM 1322 C C . GLY A 1 176 ? 35.702 5.090 -33.339 1.00 50.50 176 GLY A C 1
ATOM 1323 O O . GLY A 1 176 ? 34.538 5.199 -32.945 1.00 50.50 176 GLY A O 1
ATOM 1324 N N . LYS A 1 177 ? 36.227 3.900 -33.648 1.00 44.19 177 LYS A N 1
ATOM 1325 C CA . LYS A 1 177 ? 35.526 2.617 -33.578 1.00 44.19 177 LYS A CA 1
ATOM 1326 C C . LYS A 1 177 ? 35.223 2.253 -32.123 1.00 44.19 177 LYS A C 1
ATOM 1328 O O . LYS A 1 177 ? 36.116 2.259 -31.277 1.00 44.19 177 LYS A O 1
ATOM 1333 N N . ILE A 1 178 ? 33.968 1.901 -31.851 1.00 48.03 178 ILE A N 1
ATOM 1334 C CA . ILE A 1 178 ? 33.559 1.301 -30.577 1.00 48.03 178 ILE A CA 1
ATOM 1335 C C . ILE A 1 178 ? 34.123 -0.121 -30.547 1.00 48.03 178 ILE A C 1
ATOM 1337 O O . ILE A 1 178 ? 33.833 -0.914 -31.447 1.00 48.03 178 ILE A O 1
ATOM 1341 N N . VAL A 1 179 ? 34.937 -0.433 -29.539 1.00 50.94 179 VAL A N 1
ATOM 1342 C CA . VAL A 1 179 ? 35.479 -1.777 -29.326 1.00 50.94 179 VAL A CA 1
ATOM 1343 C C . VAL A 1 179 ? 34.938 -2.317 -28.008 1.00 50.94 179 VAL A C 1
ATOM 1345 O O . VAL A 1 179 ? 34.952 -1.642 -26.976 1.00 50.94 179 VAL A O 1
ATOM 1348 N N . GLU A 1 180 ? 34.438 -3.545 -28.060 1.00 45.59 180 GLU A N 1
ATOM 1349 C CA . GLU A 1 180 ? 34.036 -4.301 -26.882 1.00 45.59 180 GLU A CA 1
ATOM 1350 C C . GLU A 1 180 ? 35.302 -4.704 -26.119 1.00 45.59 180 GLU A C 1
ATOM 1352 O O . GLU A 1 180 ? 36.114 -5.492 -26.605 1.00 45.59 180 GLU A O 1
ATOM 1357 N N . GLY A 1 181 ? 35.522 -4.089 -24.955 1.00 47.03 181 GLY A N 1
ATOM 1358 C CA . GLY A 1 181 ? 36.648 -4.435 -24.097 1.00 47.03 181 GLY A CA 1
ATOM 1359 C C . GLY A 1 181 ? 36.427 -5.821 -23.504 1.00 47.03 181 GLY A C 1
ATOM 1360 O O . GLY A 1 181 ? 35.471 -6.010 -22.752 1.00 47.03 181 GLY A O 1
ATOM 1361 N N . THR A 1 182 ? 37.296 -6.777 -23.838 1.00 46.22 182 THR A N 1
ATOM 1362 C CA . THR A 1 182 ? 37.321 -8.109 -23.219 1.00 46.22 182 THR A CA 1
ATOM 1363 C C . THR A 1 182 ? 37.430 -7.976 -21.700 1.00 46.22 182 THR A C 1
ATOM 1365 O O . THR A 1 182 ? 38.180 -7.126 -21.218 1.00 46.22 182 THR A O 1
ATOM 1368 N N . ASP A 1 183 ? 36.712 -8.814 -20.948 1.00 47.59 183 ASP A N 1
ATOM 1369 C CA . ASP A 1 183 ? 36.818 -8.842 -19.484 1.00 47.59 183 ASP A CA 1
ATOM 1370 C C . ASP A 1 183 ? 38.287 -9.099 -19.076 1.00 47.59 183 ASP A C 1
ATOM 1372 O O . ASP A 1 183 ? 38.865 -10.102 -19.520 1.00 47.59 183 ASP A O 1
ATOM 1376 N N . PRO A 1 184 ? 38.906 -8.248 -18.233 1.00 48.22 184 PRO A N 1
ATOM 1377 C CA . PRO A 1 184 ? 40.212 -8.529 -17.645 1.00 48.22 184 PRO A CA 1
ATOM 1378 C C . PRO A 1 184 ? 40.288 -9.909 -16.975 1.00 48.22 184 PRO A C 1
ATOM 1380 O O . PRO A 1 184 ? 41.338 -10.543 -17.024 1.00 48.22 184 PRO A O 1
ATOM 1383 N N . ARG A 1 185 ? 39.175 -10.413 -16.423 1.00 51.97 185 ARG A N 1
ATOM 1384 C CA . ARG A 1 185 ? 39.085 -11.751 -15.818 1.00 51.97 185 ARG A CA 1
ATOM 1385 C C . ARG A 1 185 ? 39.134 -12.860 -16.862 1.00 51.97 185 ARG A C 1
ATOM 1387 O O . ARG A 1 185 ? 39.818 -13.842 -16.636 1.00 51.97 185 ARG A O 1
ATOM 1394 N N . VAL A 1 186 ? 38.516 -12.685 -18.032 1.00 52.91 186 VAL A N 1
ATOM 1395 C CA . VAL A 1 186 ? 38.641 -13.645 -19.148 1.00 52.91 186 VAL A CA 1
ATOM 1396 C C . VAL A 1 186 ? 40.078 -13.677 -19.679 1.00 52.91 186 VAL A C 1
ATOM 1398 O O . VAL A 1 186 ? 40.548 -14.729 -20.109 1.00 52.91 186 VAL A O 1
ATOM 1401 N N . MET A 1 187 ? 40.812 -12.560 -19.610 1.00 49.44 187 MET A N 1
ATOM 1402 C CA . MET A 1 187 ? 42.254 -12.574 -19.875 1.00 49.44 187 MET A CA 1
ATOM 1403 C C . MET A 1 187 ? 43.041 -13.293 -18.772 1.00 49.44 187 MET A C 1
ATOM 1405 O O . MET A 1 187 ? 43.888 -14.121 -19.095 1.00 49.44 187 MET A O 1
ATOM 1409 N N . GLU A 1 188 ? 42.754 -13.029 -17.496 1.00 47.88 188 GLU A N 1
ATOM 1410 C CA . GLU A 1 188 ? 43.443 -13.650 -16.357 1.00 47.88 188 GLU A CA 1
ATOM 1411 C C . GLU A 1 188 ? 43.177 -15.167 -16.267 1.00 47.88 188 GLU A C 1
ATOM 1413 O O . GLU A 1 188 ? 44.119 -15.947 -16.154 1.00 47.88 188 GLU A O 1
ATOM 1418 N N . GLU A 1 189 ? 41.929 -15.611 -16.435 1.00 49.38 189 GLU A N 1
ATOM 1419 C CA . GLU A 1 189 ? 41.532 -17.024 -16.485 1.00 49.38 189 GLU A CA 1
ATOM 1420 C C . GLU A 1 189 ? 42.172 -17.751 -17.678 1.00 49.38 189 GLU A C 1
ATOM 1422 O O . GLU A 1 189 ? 42.796 -18.796 -17.488 1.00 49.38 189 GLU A O 1
ATOM 1427 N N . ALA A 1 190 ? 42.130 -17.179 -18.889 1.00 52.03 190 ALA A N 1
ATOM 1428 C CA . ALA A 1 190 ? 42.794 -17.772 -20.055 1.00 52.03 190 ALA A CA 1
ATOM 1429 C C . ALA A 1 190 ? 44.328 -17.817 -19.905 1.00 52.03 190 ALA A C 1
ATOM 1431 O O . ALA A 1 190 ? 44.986 -18.723 -20.424 1.00 52.03 190 ALA A O 1
ATOM 1432 N N . GLN A 1 191 ? 44.918 -16.859 -19.186 1.00 49.38 191 GLN A N 1
ATOM 1433 C CA . GLN A 1 191 ? 46.351 -16.827 -18.900 1.00 49.38 191 GLN A CA 1
ATOM 1434 C C . GLN A 1 191 ? 46.737 -17.835 -17.800 1.00 49.38 191 GLN A C 1
ATOM 1436 O O . GLN A 1 191 ? 47.810 -18.433 -17.876 1.00 49.38 191 GLN A O 1
ATOM 1441 N N . ILE A 1 192 ? 45.845 -18.113 -16.843 1.00 53.09 192 ILE A N 1
ATOM 1442 C CA . ILE A 1 192 ? 45.977 -19.207 -15.868 1.00 53.09 192 ILE A CA 1
ATOM 1443 C C . ILE A 1 192 ? 45.846 -20.577 -16.560 1.00 53.09 192 ILE A C 1
ATOM 1445 O O . ILE A 1 192 ? 46.687 -21.447 -16.327 1.00 53.09 192 ILE A O 1
ATOM 1449 N N . GLU A 1 193 ? 44.878 -20.771 -17.464 1.00 53.94 193 GLU A N 1
ATOM 1450 C CA . GLU A 1 193 ? 44.757 -22.011 -18.251 1.00 53.94 193 GLU A CA 1
ATOM 1451 C C . GLU A 1 193 ? 46.005 -22.280 -19.112 1.00 53.94 193 GLU A C 1
ATOM 1453 O O . GLU A 1 193 ? 46.480 -23.417 -19.175 1.00 53.94 193 GLU A O 1
ATOM 1458 N N . GLN A 1 194 ? 46.597 -21.244 -19.720 1.00 54.97 194 GLN A N 1
ATOM 1459 C CA . GLN A 1 194 ? 47.850 -21.380 -20.477 1.00 54.97 194 GLN A CA 1
ATOM 1460 C C . GLN A 1 194 ? 49.055 -21.773 -19.604 1.00 54.97 194 GLN A C 1
ATOM 1462 O O . GLN A 1 194 ? 49.957 -22.458 -20.089 1.00 54.97 194 GLN A O 1
ATOM 1467 N N . LEU A 1 195 ? 49.082 -21.374 -18.328 1.00 52.69 195 LEU A N 1
ATOM 1468 C CA . LEU A 1 195 ? 50.180 -21.677 -17.400 1.00 52.69 195 LEU A CA 1
ATOM 1469 C C . LEU A 1 195 ? 50.058 -23.058 -16.730 1.00 52.69 195 LEU A C 1
ATOM 1471 O O . LEU A 1 195 ? 51.064 -23.601 -16.273 1.00 52.69 195 LEU A O 1
ATOM 1475 N N . LEU A 1 196 ? 48.860 -23.649 -16.700 1.00 47.91 196 LEU A N 1
ATOM 1476 C CA . LEU A 1 196 ? 48.569 -24.958 -16.089 1.00 47.91 196 LEU A CA 1
ATOM 1477 C C . LEU A 1 196 ? 48.402 -26.089 -17.126 1.00 47.91 196 LEU A C 1
ATOM 1479 O O . LEU A 1 196 ? 47.775 -27.115 -16.853 1.00 47.91 196 LEU A O 1
ATOM 1483 N N . GLY A 1 197 ? 48.946 -25.892 -18.330 1.00 37.47 197 GLY A N 1
ATOM 1484 C CA . GLY A 1 197 ? 48.630 -26.682 -19.518 1.00 37.47 197 GLY A CA 1
ATOM 1485 C C . GLY A 1 197 ? 48.866 -28.195 -19.406 1.00 37.47 197 GLY A C 1
ATOM 1486 O O . GLY A 1 197 ? 49.849 -28.673 -18.836 1.00 37.47 197 GLY A O 1
ATOM 1487 N N . ARG A 1 198 ? 47.985 -28.968 -20.055 1.00 34.91 198 ARG A N 1
ATOM 1488 C CA . ARG A 1 198 ? 48.126 -30.420 -20.221 1.00 34.91 198 ARG A CA 1
ATOM 1489 C C . ARG A 1 198 ? 48.045 -30.826 -21.688 1.00 34.91 198 ARG A C 1
ATOM 1491 O O . ARG A 1 198 ? 47.069 -30.548 -22.374 1.00 34.91 198 ARG A O 1
ATOM 1498 N N . ASN A 1 199 ? 49.048 -31.581 -22.128 1.00 38.94 199 ASN A N 1
ATOM 1499 C CA . ASN A 1 199 ? 49.043 -32.238 -23.430 1.00 38.94 199 ASN A CA 1
ATOM 1500 C C . ASN A 1 199 ? 47.880 -33.239 -23.540 1.00 38.94 199 ASN A C 1
ATOM 1502 O O . ASN A 1 199 ? 47.761 -34.140 -22.705 1.00 38.94 199 ASN A O 1
ATOM 1506 N N . ASN A 1 200 ? 47.101 -33.133 -24.613 1.00 31.19 200 ASN A N 1
ATOM 1507 C CA . ASN A 1 200 ? 46.915 -34.229 -25.564 1.00 31.19 200 ASN A CA 1
ATOM 1508 C C . ASN A 1 200 ? 46.420 -33.673 -26.906 1.00 31.19 200 ASN A C 1
ATOM 1510 O O . ASN A 1 200 ? 45.709 -32.675 -26.957 1.00 31.19 200 ASN A O 1
ATOM 1514 N N . SER A 1 201 ? 46.850 -34.306 -27.992 1.00 37.50 201 SER A N 1
ATOM 1515 C CA . SER A 1 201 ? 46.584 -33.883 -29.366 1.00 37.50 201 SER A CA 1
ATOM 1516 C C . SER A 1 201 ? 45.268 -34.442 -29.901 1.00 37.50 201 SER A C 1
ATOM 1518 O O . SER A 1 201 ? 45.106 -35.660 -29.923 1.00 37.50 201 SER A O 1
ATOM 1520 N N . GLU A 1 202 ? 44.424 -33.583 -30.468 1.00 31.30 202 GLU A N 1
ATOM 1521 C CA . GLU A 1 202 ? 43.554 -33.958 -31.588 1.00 31.30 202 GLU A CA 1
ATOM 1522 C C . GLU A 1 202 ? 43.347 -32.752 -32.523 1.00 31.30 202 GLU A C 1
ATOM 1524 O O . GLU A 1 202 ? 43.437 -31.596 -32.105 1.00 31.30 202 GLU A O 1
ATOM 1529 N N . GLU A 1 203 ? 43.202 -33.018 -33.821 1.00 37.53 203 GLU A N 1
ATOM 1530 C CA . GLU A 1 203 ? 43.542 -32.073 -34.893 1.00 37.53 203 GLU A CA 1
ATOM 1531 C C . GLU A 1 203 ? 42.297 -31.594 -35.655 1.00 37.53 203 GLU A C 1
ATOM 1533 O O . GLU A 1 203 ? 41.799 -32.291 -36.537 1.00 37.53 203 GLU A O 1
ATOM 1538 N N . VAL A 1 204 ? 41.796 -30.386 -35.354 1.00 31.92 204 VAL A N 1
ATOM 1539 C CA . VAL A 1 204 ? 40.685 -29.779 -36.113 1.00 31.92 204 VAL A CA 1
ATOM 1540 C C . VAL A 1 204 ? 40.873 -28.270 -36.345 1.00 31.92 204 VAL A C 1
ATOM 1542 O O . VAL A 1 204 ? 40.668 -27.444 -35.461 1.00 31.92 204 VAL A O 1
ATOM 1545 N N . GLY A 1 205 ? 41.143 -27.894 -37.599 1.00 33.16 205 GLY A N 1
ATOM 1546 C CA . GLY A 1 205 ? 40.408 -26.787 -38.229 1.00 33.16 205 GLY A CA 1
ATOM 1547 C C . GLY A 1 205 ? 40.828 -25.326 -38.000 1.00 33.16 205 GLY A C 1
ATOM 1548 O O . GLY A 1 205 ? 40.029 -24.448 -38.328 1.00 33.16 205 GLY A O 1
ATOM 1549 N N . ARG A 1 206 ? 42.040 -24.993 -37.525 1.00 29.67 206 ARG A N 1
ATOM 1550 C CA . ARG A 1 206 ? 42.502 -23.584 -37.570 1.00 29.67 206 ARG A CA 1
ATOM 1551 C C . ARG A 1 206 ? 42.854 -23.176 -39.010 1.00 29.67 206 ARG A C 1
ATOM 1553 O O . ARG A 1 206 ? 43.945 -23.466 -39.494 1.00 29.67 206 ARG A O 1
ATOM 1560 N N . MET A 1 207 ? 41.940 -22.470 -39.679 1.00 33.19 207 MET A N 1
ATOM 1561 C CA . MET A 1 207 ? 42.192 -21.846 -40.986 1.00 33.19 207 MET A CA 1
ATOM 1562 C C . MET A 1 207 ? 43.352 -20.826 -40.903 1.00 33.19 207 MET A C 1
ATOM 1564 O O . MET A 1 207 ? 43.423 -20.083 -39.918 1.00 33.19 207 MET A O 1
ATOM 1568 N N . PRO A 1 208 ? 44.243 -20.737 -41.912 1.00 41.03 208 PRO A N 1
ATOM 1569 C CA . PRO A 1 208 ? 45.264 -19.690 -41.967 1.00 41.03 208 PRO A CA 1
ATOM 1570 C C . PRO A 1 208 ? 44.646 -18.303 -42.217 1.00 41.03 208 PRO A C 1
ATOM 1572 O O . PRO A 1 208 ? 43.602 -18.217 -42.871 1.00 41.03 208 PRO A O 1
ATOM 1575 N N . PRO A 1 209 ? 45.298 -17.204 -41.792 1.00 36.00 209 PRO A N 1
ATOM 1576 C CA . PRO A 1 209 ? 44.949 -15.877 -42.288 1.00 36.00 209 PRO A CA 1
ATOM 1577 C C . PRO A 1 209 ? 45.183 -15.837 -43.803 1.00 36.00 209 PRO A C 1
ATOM 1579 O O . PRO A 1 209 ? 46.255 -16.214 -44.283 1.00 36.00 209 PRO A O 1
ATOM 1582 N N . LEU A 1 210 ? 44.174 -15.410 -44.567 1.00 33.97 210 LEU A N 1
ATOM 1583 C CA . LEU A 1 210 ? 44.300 -15.319 -46.020 1.00 33.97 210 LEU A CA 1
ATOM 1584 C C . LEU A 1 210 ? 45.358 -14.279 -46.406 1.00 33.97 210 LEU A C 1
ATOM 1586 O O . LEU A 1 210 ? 45.479 -13.224 -45.786 1.00 33.97 210 LEU A O 1
ATOM 1590 N N . SER A 1 211 ? 46.117 -14.610 -47.448 1.00 33.75 211 SER A N 1
ATOM 1591 C CA . SER A 1 211 ? 47.226 -13.816 -47.975 1.00 33.75 211 SER A CA 1
ATOM 1592 C C . SER A 1 211 ? 46.851 -12.358 -48.229 1.00 33.75 211 SER A C 1
ATOM 1594 O O . SER A 1 211 ? 45.802 -12.093 -48.821 1.00 33.75 211 SER A O 1
ATOM 1596 N N . SER A 1 212 ? 47.777 -11.446 -47.920 1.00 38.38 212 SER A N 1
ATOM 1597 C CA . SER A 1 212 ? 47.782 -10.067 -48.414 1.00 38.38 212 SER A CA 1
ATOM 1598 C C . SER A 1 212 ? 47.735 -10.051 -49.943 1.00 38.38 212 SER A C 1
ATOM 1600 O O . SER A 1 212 ? 48.764 -10.121 -50.611 1.00 38.38 212 SER A O 1
ATOM 1602 N N . LEU A 1 213 ? 46.531 -9.989 -50.511 1.00 38.44 213 LEU A N 1
ATOM 1603 C C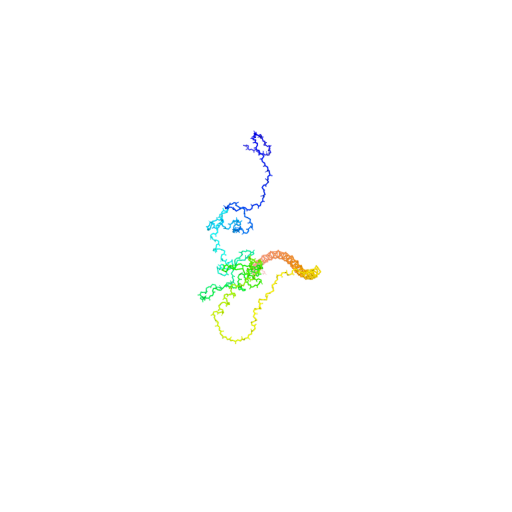A . LEU A 1 213 ? 46.356 -9.834 -51.945 1.00 38.44 213 LEU A CA 1
ATOM 1604 C C . LEU A 1 213 ? 46.536 -8.351 -52.269 1.00 38.44 213 LEU A C 1
ATOM 1606 O O . LEU A 1 213 ? 45.655 -7.539 -51.985 1.00 38.44 213 LEU A O 1
ATOM 1610 N N . GLU A 1 214 ? 47.686 -8.001 -52.842 1.00 39.84 214 GLU A N 1
ATOM 1611 C CA . GLU A 1 214 ? 48.029 -6.637 -53.251 1.00 39.84 214 GLU A CA 1
ATOM 1612 C C . GLU A 1 214 ? 47.126 -6.158 -54.401 1.00 39.84 214 GLU A C 1
ATOM 1614 O O . GLU A 1 214 ? 47.521 -6.097 -55.566 1.00 39.84 214 GLU A O 1
ATOM 1619 N N . ARG A 1 215 ? 45.880 -5.784 -54.087 1.00 37.22 215 ARG A N 1
ATOM 1620 C CA . ARG A 1 215 ? 45.048 -4.995 -54.996 1.00 37.22 215 ARG A CA 1
ATOM 1621 C C . ARG A 1 215 ? 45.559 -3.559 -54.975 1.00 37.22 215 ARG A C 1
ATOM 1623 O O . ARG A 1 215 ? 45.046 -2.708 -54.256 1.00 37.22 215 ARG A O 1
ATOM 1630 N N . SER A 1 216 ? 46.575 -3.309 -55.791 1.00 42.38 216 SER A N 1
ATOM 1631 C CA . SER A 1 216 ? 47.123 -1.988 -56.078 1.00 42.38 216 SER A CA 1
ATOM 1632 C C . SER A 1 216 ? 46.068 -1.090 -56.735 1.00 42.38 216 SER A C 1
ATOM 1634 O O . SER A 1 216 ? 45.950 -1.005 -57.956 1.00 42.38 216 SER A O 1
ATOM 1636 N N . THR A 1 217 ? 45.282 -0.385 -55.920 1.00 43.41 217 THR A N 1
ATOM 1637 C CA . THR A 1 217 ? 44.351 0.654 -56.382 1.00 43.41 217 THR A CA 1
ATOM 1638 C C . THR A 1 217 ? 45.100 1.941 -56.724 1.00 43.41 217 THR A C 1
ATOM 1640 O O . THR A 1 217 ? 44.886 2.982 -56.107 1.00 43.41 217 THR A O 1
ATOM 1643 N N . ILE A 1 218 ? 45.973 1.874 -57.732 1.00 42.78 218 ILE A N 1
ATOM 1644 C CA . ILE A 1 218 ? 46.300 3.043 -58.549 1.00 42.78 218 ILE A CA 1
ATOM 1645 C C . ILE A 1 218 ? 45.100 3.229 -59.491 1.00 42.78 218 ILE A C 1
ATOM 1647 O O . ILE A 1 218 ? 44.833 2.324 -60.286 1.00 42.78 218 ILE A O 1
ATOM 1651 N N . PRO A 1 219 ? 44.340 4.338 -59.420 1.00 40.62 219 PRO A N 1
ATOM 1652 C CA . PRO A 1 219 ? 43.205 4.540 -60.311 1.00 40.62 219 PRO A CA 1
ATOM 1653 C C . PRO A 1 219 ? 43.700 4.846 -61.730 1.00 40.62 219 PRO A C 1
ATOM 1655 O O . PRO A 1 219 ? 44.061 5.979 -62.049 1.00 40.62 219 PRO A O 1
ATOM 1658 N N . THR A 1 220 ? 43.726 3.835 -62.599 1.00 42.25 220 THR A N 1
ATOM 1659 C CA . THR A 1 220 ? 43.966 4.038 -64.033 1.00 42.25 220 THR A CA 1
ATOM 1660 C C . THR A 1 220 ? 42.759 4.761 -64.628 1.00 42.25 220 THR A C 1
ATOM 1662 O O . THR A 1 220 ? 41.718 4.157 -64.872 1.00 42.25 220 THR A O 1
ATOM 1665 N N . TYR A 1 221 ? 42.894 6.072 -64.819 1.00 47.81 221 TYR A N 1
ATOM 1666 C CA . TYR A 1 221 ? 41.829 6.971 -65.264 1.00 47.81 221 TYR A CA 1
ATOM 1667 C C . TYR A 1 221 ? 41.349 6.656 -66.692 1.00 47.81 221 TYR A C 1
ATOM 1669 O O . TYR A 1 221 ? 41.939 7.106 -67.674 1.00 47.81 221 TYR A O 1
ATOM 1677 N N . SER A 1 222 ? 40.283 5.854 -66.786 1.00 53.53 222 SER A N 1
ATOM 1678 C CA . SER A 1 222 ? 39.438 5.613 -67.970 1.00 53.53 222 SER A CA 1
ATOM 1679 C C . SER A 1 222 ? 38.180 4.815 -67.578 1.00 53.53 222 SER A C 1
ATOM 1681 O O . SER A 1 222 ? 38.012 3.673 -68.001 1.00 53.53 222 SER A O 1
ATOM 1683 N N . SER A 1 223 ? 37.299 5.402 -66.760 1.00 48.53 223 SER A N 1
ATOM 1684 C CA . SER A 1 223 ? 35.872 5.032 -66.758 1.00 48.53 223 SER A CA 1
ATOM 1685 C C . SER A 1 223 ? 35.125 5.927 -67.748 1.00 48.53 223 SER A C 1
ATOM 1687 O O . SER A 1 223 ? 35.517 7.077 -67.974 1.00 48.53 223 SER A O 1
ATOM 1689 N N . SER A 1 224 ? 34.067 5.410 -68.372 1.00 64.25 224 SER A N 1
ATOM 1690 C CA . SER A 1 224 ? 33.113 6.267 -69.075 1.00 64.25 224 SER A CA 1
ATOM 1691 C C . SER A 1 224 ? 32.119 6.859 -68.071 1.00 64.25 224 SER A C 1
ATOM 1693 O O . SER A 1 224 ? 31.858 6.272 -67.021 1.00 64.25 224 SER A O 1
ATOM 1695 N N . ALA A 1 225 ? 31.502 7.997 -68.402 1.00 61.88 225 ALA A N 1
ATOM 1696 C CA . ALA A 1 225 ? 30.443 8.569 -67.562 1.00 61.88 225 ALA A CA 1
ATOM 1697 C C . ALA A 1 225 ? 29.231 7.619 -67.400 1.00 61.88 225 ALA A C 1
ATOM 1699 O O . ALA A 1 225 ? 28.480 7.727 -66.432 1.00 61.88 225 ALA A O 1
ATOM 1700 N N . GLU A 1 226 ? 29.058 6.672 -68.328 1.00 62.00 226 GLU A N 1
ATOM 1701 C CA . GLU A 1 226 ? 28.002 5.657 -68.305 1.00 62.00 226 GLU A CA 1
ATOM 1702 C C . GLU A 1 226 ? 28.276 4.571 -67.244 1.00 62.00 226 GLU A C 1
ATOM 1704 O O . GLU A 1 226 ? 27.340 4.100 -66.590 1.00 62.00 226 GLU A O 1
ATOM 1709 N N . ASP A 1 227 ? 29.550 4.223 -67.012 1.00 63.22 227 ASP A N 1
ATOM 1710 C CA . ASP A 1 227 ? 29.974 3.275 -65.970 1.00 63.22 227 ASP A CA 1
ATOM 1711 C C . ASP A 1 227 ? 29.724 3.842 -64.566 1.00 63.22 227 ASP A C 1
ATOM 1713 O O . ASP A 1 227 ? 29.125 3.176 -63.713 1.00 63.22 227 ASP A O 1
ATOM 1717 N N . ASP A 1 228 ? 30.126 5.095 -64.337 1.00 67.44 228 ASP A N 1
ATOM 1718 C CA . ASP A 1 228 ? 29.954 5.778 -63.052 1.00 67.44 228 ASP A CA 1
ATOM 1719 C C . ASP A 1 228 ? 28.453 5.941 -62.716 1.00 67.44 228 ASP A C 1
ATOM 1721 O O . ASP A 1 228 ? 28.028 5.686 -61.584 1.00 67.44 228 ASP A O 1
ATOM 1725 N N . GLU A 1 229 ? 27.604 6.257 -63.706 1.00 73.69 229 GLU A N 1
ATOM 1726 C CA . GLU A 1 229 ? 26.144 6.330 -63.532 1.00 73.69 229 GLU A CA 1
ATOM 1727 C C . GLU A 1 229 ? 25.499 4.938 -63.316 1.00 73.69 229 GLU A C 1
ATOM 1729 O O . GLU A 1 229 ? 24.468 4.801 -62.644 1.00 73.69 229 GLU A O 1
ATOM 1734 N N . ALA A 1 230 ? 26.095 3.862 -63.843 1.00 74.75 230 ALA A N 1
ATOM 1735 C CA . ALA A 1 230 ? 25.678 2.488 -63.552 1.00 74.75 230 ALA A CA 1
ATOM 1736 C C . ALA A 1 230 ? 26.065 2.037 -62.127 1.00 74.75 230 ALA A C 1
ATOM 1738 O O . ALA A 1 230 ? 25.320 1.273 -61.502 1.00 74.75 230 ALA A O 1
ATOM 1739 N N . VAL A 1 231 ? 27.187 2.526 -61.586 1.00 75.31 231 VAL A N 1
ATOM 1740 C CA . VAL A 1 231 ? 27.565 2.335 -60.174 1.00 75.31 231 VAL A CA 1
ATOM 1741 C C . VAL A 1 231 ? 26.639 3.136 -59.257 1.00 75.31 231 VAL A C 1
ATOM 1743 O O . VAL A 1 231 ? 26.081 2.561 -58.319 1.00 75.31 231 VAL A O 1
ATOM 1746 N N . HIS A 1 232 ? 26.388 4.415 -59.557 1.00 77.06 232 HIS A N 1
ATOM 1747 C CA . HIS A 1 232 ? 25.485 5.263 -58.770 1.00 77.06 232 HIS A CA 1
ATOM 1748 C C . HIS A 1 232 ? 24.076 4.667 -58.638 1.00 77.06 232 HIS A C 1
ATOM 1750 O O . HIS A 1 232 ? 23.584 4.531 -57.518 1.00 77.06 232 HIS A O 1
ATOM 1756 N N . ARG A 1 233 ? 23.460 4.207 -59.738 1.00 80.69 233 ARG A N 1
ATOM 1757 C CA . ARG A 1 233 ? 22.126 3.569 -59.698 1.00 80.69 233 ARG A CA 1
ATOM 1758 C C . ARG A 1 233 ? 22.084 2.280 -58.865 1.00 80.69 233 ARG A C 1
ATOM 1760 O O . ARG A 1 233 ? 21.060 1.980 -58.253 1.00 80.69 233 ARG A O 1
ATOM 1767 N N . LYS A 1 234 ? 23.185 1.520 -58.785 1.00 82.25 234 LYS A N 1
ATOM 1768 C CA . LYS A 1 234 ? 23.279 0.351 -57.886 1.00 82.25 234 LYS A CA 1
ATOM 1769 C C . LYS A 1 234 ? 23.380 0.770 -56.420 1.00 82.25 234 LYS A C 1
ATOM 1771 O O . LYS A 1 234 ? 22.688 0.192 -55.586 1.00 82.25 234 LYS A O 1
ATOM 1776 N N . LEU A 1 235 ? 24.202 1.774 -56.110 1.00 81.69 235 LEU A N 1
ATOM 1777 C CA . LEU A 1 235 ? 24.337 2.313 -54.752 1.00 81.69 235 LEU A CA 1
ATOM 1778 C C . LEU A 1 235 ? 23.016 2.912 -54.246 1.00 81.69 235 LEU A C 1
ATOM 1780 O O . LEU A 1 235 ? 22.626 2.647 -53.113 1.00 81.69 235 LEU A O 1
ATOM 1784 N N . GLU A 1 236 ? 22.288 3.635 -55.099 1.00 85.12 236 GLU A N 1
ATOM 1785 C CA . GLU A 1 236 ? 20.946 4.153 -54.808 1.00 85.12 236 GLU A CA 1
ATOM 1786 C C . GLU A 1 236 ? 19.936 3.019 -54.550 1.00 85.12 236 GLU A C 1
ATOM 1788 O O . GLU A 1 236 ? 19.193 3.060 -53.567 1.00 85.12 236 GLU A O 1
ATOM 1793 N N . GLY A 1 237 ? 19.967 1.951 -55.357 1.00 86.31 237 GLY A N 1
ATOM 1794 C CA . GLY A 1 237 ? 19.154 0.752 -55.135 1.00 86.31 237 GLY A CA 1
ATOM 1795 C C . GLY A 1 237 ? 19.421 0.074 -53.784 1.00 86.31 237 GLY A C 1
ATOM 1796 O O . GLY A 1 237 ? 18.477 -0.263 -53.065 1.00 86.31 237 GLY A O 1
ATOM 1797 N N . PHE A 1 238 ? 20.692 -0.078 -53.394 1.00 86.50 238 PHE A N 1
ATOM 1798 C CA . PHE A 1 238 ? 21.057 -0.607 -52.074 1.00 86.50 238 PHE A CA 1
ATOM 1799 C C . PHE A 1 238 ? 20.665 0.346 -50.933 1.00 86.50 238 PHE A C 1
ATOM 1801 O O . PHE A 1 238 ? 20.159 -0.112 -49.908 1.00 86.50 238 PHE A O 1
ATOM 1808 N N . ALA A 1 239 ? 20.819 1.661 -51.111 1.00 87.75 239 ALA A N 1
ATOM 1809 C CA . ALA A 1 239 ? 20.394 2.660 -50.132 1.00 87.75 239 ALA A CA 1
ATOM 1810 C C . ALA A 1 239 ? 18.870 2.639 -49.910 1.00 87.75 239 ALA A C 1
ATOM 1812 O O . ALA A 1 239 ? 18.417 2.700 -48.767 1.00 87.75 239 ALA A O 1
ATOM 1813 N N . GLY A 1 240 ? 18.073 2.467 -50.971 1.00 90.81 240 GLY A N 1
ATOM 1814 C CA . GLY A 1 240 ? 16.617 2.310 -50.879 1.00 90.81 240 GLY A CA 1
ATOM 1815 C C . GLY A 1 240 ? 16.187 1.031 -50.149 1.00 90.81 240 GLY A C 1
ATOM 1816 O O . GLY A 1 240 ? 15.259 1.062 -49.334 1.00 90.81 240 GLY A O 1
ATOM 1817 N N . GLN A 1 241 ? 16.890 -0.086 -50.371 1.00 93.25 241 GLN A N 1
ATOM 1818 C CA . GLN A 1 241 ? 16.670 -1.337 -49.632 1.00 93.25 241 GLN A CA 1
ATOM 1819 C C . GLN A 1 241 ? 17.031 -1.185 -48.146 1.00 93.25 241 GLN A C 1
ATOM 1821 O O . GLN A 1 241 ? 16.225 -1.538 -47.283 1.00 93.25 241 GLN A O 1
ATOM 1826 N N . TYR A 1 242 ? 18.190 -0.592 -47.843 1.00 91.75 242 TYR A N 1
ATOM 1827 C CA . TYR A 1 242 ? 18.628 -0.303 -46.476 1.00 91.75 242 TYR A CA 1
ATOM 1828 C C . TYR A 1 242 ? 17.648 0.624 -45.741 1.00 91.75 242 TYR A C 1
ATOM 1830 O O . TYR A 1 242 ? 17.220 0.309 -44.633 1.00 91.75 242 TYR A O 1
ATOM 1838 N N . TYR A 1 243 ? 17.216 1.718 -46.377 1.00 94.94 243 TYR A N 1
ATOM 1839 C CA . TYR A 1 243 ? 16.215 2.635 -45.824 1.00 94.94 243 TYR A CA 1
ATOM 1840 C C . TYR A 1 243 ? 14.883 1.927 -45.532 1.00 94.94 243 TYR A C 1
ATOM 1842 O O . TYR A 1 243 ? 14.280 2.151 -44.484 1.00 94.94 243 TYR A O 1
ATOM 1850 N N . THR A 1 244 ? 14.439 1.037 -46.425 1.00 94.50 244 THR A N 1
ATOM 1851 C CA . THR A 1 244 ? 13.205 0.258 -46.237 1.00 94.50 244 THR A CA 1
ATOM 1852 C C . THR A 1 244 ? 13.318 -0.703 -45.050 1.00 94.50 244 THR A C 1
ATOM 1854 O O . THR A 1 244 ? 12.404 -0.763 -44.225 1.00 94.50 244 THR A O 1
ATOM 1857 N N . LEU A 1 245 ? 14.447 -1.409 -44.918 1.00 95.94 245 LEU A N 1
ATOM 1858 C CA . LEU A 1 245 ? 14.712 -2.306 -43.790 1.00 95.94 245 LEU A CA 1
ATOM 1859 C C . LEU A 1 245 ? 14.777 -1.538 -42.461 1.00 95.94 245 LEU A C 1
ATOM 1861 O O . LEU A 1 245 ? 14.079 -1.897 -41.514 1.00 95.94 245 LEU A O 1
ATOM 1865 N N . LEU A 1 246 ? 15.549 -0.449 -42.413 1.00 95.50 246 LEU A N 1
ATOM 1866 C CA . LEU A 1 246 ? 15.694 0.407 -41.234 1.00 95.50 246 LEU A CA 1
ATOM 1867 C C . LEU A 1 246 ? 14.344 1.001 -40.803 1.00 95.50 246 LEU A C 1
ATOM 1869 O O . LEU A 1 246 ? 13.994 0.960 -39.626 1.00 95.50 246 LEU A O 1
ATOM 1873 N N . LYS A 1 247 ? 13.538 1.485 -41.756 1.00 95.12 247 LYS A N 1
ATOM 1874 C CA . LYS A 1 247 ? 12.183 1.986 -41.487 1.00 95.12 247 LYS A CA 1
ATOM 1875 C C . LYS A 1 247 ? 11.263 0.891 -40.937 1.00 95.12 247 LYS A C 1
ATOM 1877 O O . LYS A 1 247 ? 10.501 1.159 -40.012 1.00 95.12 247 LYS A O 1
ATOM 1882 N N . SER A 1 248 ? 11.353 -0.336 -41.456 1.00 95.00 248 SER A N 1
ATOM 1883 C CA . SER A 1 248 ? 10.595 -1.478 -40.929 1.00 95.00 248 SER A CA 1
ATOM 1884 C C . SER A 1 248 ? 11.019 -1.853 -39.504 1.00 95.00 248 SER A C 1
ATOM 1886 O O . SER A 1 248 ? 10.159 -2.181 -38.691 1.00 95.00 248 SER A O 1
ATOM 1888 N N . GLN A 1 249 ? 12.315 -1.798 -39.184 1.00 97.06 249 GLN A N 1
ATOM 1889 C CA . GLN A 1 249 ? 12.823 -2.070 -37.834 1.00 97.06 249 GLN A CA 1
ATOM 1890 C C . GLN A 1 249 ? 12.397 -0.989 -36.831 1.00 97.06 249 GLN A C 1
ATOM 1892 O O . GLN A 1 249 ? 11.954 -1.318 -35.732 1.00 97.06 249 GLN A O 1
ATOM 1897 N N . LEU A 1 250 ? 12.466 0.289 -37.217 1.00 97.62 250 LEU A N 1
ATOM 1898 C CA . LEU A 1 250 ? 12.023 1.405 -36.378 1.00 97.62 250 LEU A CA 1
ATOM 1899 C C . LEU A 1 250 ? 10.513 1.352 -36.102 1.00 97.62 250 LEU A C 1
ATOM 1901 O O . LEU A 1 250 ? 10.105 1.549 -34.960 1.00 97.62 250 LEU A O 1
ATOM 1905 N N . GLU A 1 251 ? 9.682 1.020 -37.096 1.00 96.25 251 GLU A N 1
ATOM 1906 C CA . GLU A 1 251 ? 8.234 0.870 -36.877 1.00 96.25 251 GLU A CA 1
ATOM 1907 C C . GLU A 1 251 ? 7.911 -0.359 -36.002 1.00 96.25 251 GLU A C 1
ATOM 1909 O O . GLU A 1 251 ? 7.038 -0.288 -35.141 1.00 96.25 251 GLU A O 1
ATOM 1914 N N . GLN A 1 252 ? 8.655 -1.465 -36.136 1.00 97.31 252 GLN A N 1
ATOM 1915 C CA . GLN A 1 252 ? 8.530 -2.625 -35.239 1.00 97.31 252 GLN A CA 1
ATOM 1916 C C . GLN A 1 252 ? 8.901 -2.284 -33.787 1.00 97.31 252 GLN A C 1
ATOM 1918 O O . GLN A 1 252 ? 8.155 -2.634 -32.872 1.00 97.31 252 GLN A O 1
ATOM 1923 N N . GLN A 1 253 ? 10.012 -1.571 -33.565 1.00 96.06 253 GLN A N 1
ATOM 1924 C CA . GLN A 1 253 ? 10.396 -1.087 -32.233 1.00 96.06 253 GLN A CA 1
ATOM 1925 C C . GLN A 1 253 ? 9.340 -0.136 -31.663 1.00 96.06 253 GLN A C 1
ATOM 1927 O O . GLN A 1 253 ? 8.937 -0.286 -30.510 1.00 96.06 253 GLN A O 1
ATOM 1932 N N . ARG A 1 254 ? 8.846 0.803 -32.478 1.00 97.31 254 ARG A N 1
ATOM 1933 C CA . ARG A 1 254 ? 7.783 1.737 -32.103 1.00 97.31 254 ARG A CA 1
ATOM 1934 C C . ARG A 1 254 ? 6.526 1.000 -31.639 1.00 97.31 254 ARG A C 1
ATOM 1936 O O . ARG A 1 254 ? 6.089 1.228 -30.516 1.00 97.31 254 ARG A O 1
ATOM 1943 N N . ILE A 1 255 ? 5.997 0.079 -32.446 1.00 97.44 255 ILE A N 1
ATOM 1944 C CA . ILE A 1 255 ? 4.802 -0.714 -32.111 1.00 97.44 255 ILE A CA 1
ATOM 1945 C C . ILE A 1 255 ? 5.021 -1.533 -30.828 1.00 97.44 255 ILE A C 1
ATOM 1947 O O . ILE A 1 255 ? 4.129 -1.597 -29.982 1.00 97.44 255 ILE A O 1
ATOM 1951 N N . TYR A 1 256 ? 6.207 -2.124 -30.646 1.00 97.12 256 TYR A N 1
ATOM 1952 C CA . TYR A 1 256 ? 6.545 -2.880 -29.438 1.00 97.12 256 TYR A CA 1
ATOM 1953 C C . TYR A 1 256 ? 6.542 -2.003 -28.175 1.00 97.12 256 TYR A C 1
ATOM 1955 O O . TYR A 1 256 ? 5.917 -2.364 -27.176 1.00 97.12 256 TYR A O 1
ATOM 1963 N N . TYR A 1 257 ? 7.199 -0.839 -28.206 1.00 97.31 257 TYR A N 1
ATOM 1964 C CA . TYR A 1 257 ? 7.281 0.038 -27.036 1.00 97.31 257 TYR A CA 1
ATOM 1965 C C . TYR A 1 257 ? 5.982 0.814 -26.771 1.00 97.31 257 TYR A C 1
ATOM 1967 O O . TYR A 1 257 ? 5.593 0.909 -25.609 1.00 97.31 257 TYR A O 1
ATOM 1975 N N . GLU A 1 258 ? 5.265 1.285 -27.800 1.00 97.31 258 GLU A N 1
ATOM 1976 C CA . GLU A 1 258 ? 3.912 1.853 -27.650 1.00 97.31 258 GLU A CA 1
ATOM 1977 C C . GLU A 1 258 ? 2.956 0.809 -27.045 1.00 97.31 258 GLU A C 1
ATOM 1979 O O . GLU A 1 258 ? 2.274 1.088 -26.058 1.00 97.31 258 GLU A O 1
ATOM 1984 N N . GLY A 1 259 ? 2.973 -0.430 -27.554 1.00 97.50 259 GLY A N 1
ATOM 1985 C CA . GLY A 1 259 ? 2.168 -1.532 -27.024 1.00 97.50 259 GLY A CA 1
ATOM 1986 C C . GLY A 1 259 ? 2.509 -1.904 -25.577 1.00 97.50 259 GLY A C 1
ATOM 1987 O O . GLY A 1 259 ? 1.600 -2.154 -24.784 1.00 97.50 259 GLY A O 1
ATOM 1988 N N . ARG A 1 260 ? 3.798 -1.898 -25.202 1.00 97.50 260 ARG A N 1
ATOM 1989 C CA . ARG A 1 260 ? 4.241 -2.175 -23.823 1.00 97.50 260 ARG A CA 1
ATOM 1990 C C . ARG A 1 260 ? 3.864 -1.050 -22.856 1.00 97.50 260 ARG A C 1
ATOM 1992 O O . ARG A 1 260 ? 3.416 -1.341 -21.751 1.00 97.50 260 ARG A O 1
ATOM 1999 N N . LEU A 1 261 ? 3.990 0.213 -23.273 1.00 96.50 261 LEU A N 1
ATOM 2000 C CA . LEU A 1 261 ? 3.533 1.368 -22.492 1.00 96.50 261 LEU A CA 1
ATOM 2001 C C . LEU A 1 261 ? 2.019 1.319 -22.260 1.00 96.50 261 LEU A C 1
ATOM 2003 O O . LEU A 1 261 ? 1.571 1.514 -21.135 1.00 96.50 261 LEU A O 1
ATOM 2007 N N . GLU A 1 262 ? 1.235 0.983 -23.285 1.00 96.56 262 GLU A N 1
ATOM 2008 C CA . GLU A 1 262 ? -0.223 0.877 -23.172 1.00 96.56 262 GLU A CA 1
ATOM 2009 C C . GLU A 1 262 ? -0.674 -0.366 -22.376 1.00 96.56 262 GLU A C 1
ATOM 2011 O O . GLU A 1 262 ? -1.777 -0.395 -21.833 1.00 96.56 262 GLU A O 1
ATOM 2016 N N . ALA A 1 263 ? 0.157 -1.408 -22.265 1.00 96.69 263 ALA A N 1
ATOM 2017 C CA . ALA A 1 263 ? -0.058 -2.506 -21.315 1.00 96.69 263 ALA A CA 1
ATOM 2018 C C . ALA A 1 263 ? 0.128 -2.026 -19.863 1.00 96.69 263 ALA A C 1
ATOM 2020 O O . ALA A 1 263 ? -0.813 -2.110 -19.077 1.00 96.69 263 ALA A O 1
ATOM 2021 N N . ILE A 1 264 ? 1.290 -1.435 -19.550 1.00 95.81 264 ILE A N 1
ATOM 2022 C CA . ILE A 1 264 ? 1.616 -0.884 -18.219 1.00 95.81 264 ILE A CA 1
ATOM 2023 C C . ILE A 1 264 ? 0.590 0.177 -17.794 1.00 95.81 264 ILE A C 1
ATOM 2025 O O . ILE A 1 264 ? 0.190 0.244 -16.633 1.00 95.81 26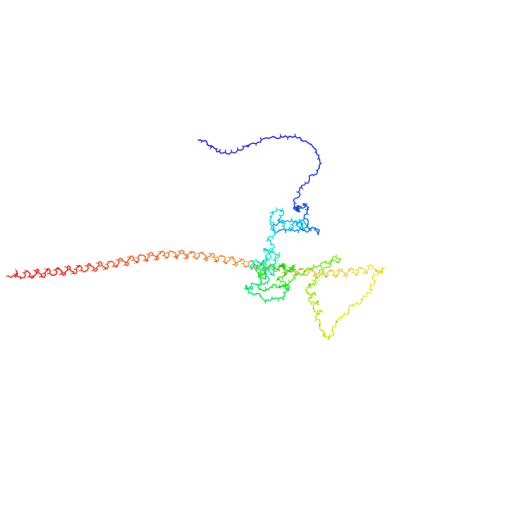4 ILE A O 1
ATOM 2029 N N . ARG A 1 265 ? 0.116 0.999 -18.739 1.00 96.19 265 ARG A N 1
ATOM 2030 C CA . ARG A 1 265 ? -0.937 1.987 -18.494 1.00 96.19 265 ARG A CA 1
ATOM 2031 C C . ARG A 1 265 ? -2.227 1.333 -17.999 1.00 96.19 265 ARG A C 1
ATOM 2033 O O . ARG A 1 265 ? -2.759 1.760 -16.979 1.00 96.19 265 ARG A O 1
ATOM 2040 N N . ARG A 1 266 ? -2.725 0.315 -18.706 1.00 96.31 266 ARG A N 1
ATOM 2041 C CA . ARG A 1 266 ? -3.972 -0.377 -18.342 1.00 96.31 266 ARG A CA 1
ATOM 2042 C C . ARG A 1 266 ? -3.835 -1.148 -17.033 1.00 96.31 266 ARG A C 1
ATOM 2044 O O . ARG A 1 266 ? -4.750 -1.094 -16.222 1.00 96.31 266 ARG A O 1
ATOM 2051 N N . GLU A 1 267 ? -2.683 -1.769 -16.790 1.00 96.12 267 GLU A N 1
ATOM 2052 C CA . GLU A 1 267 ? -2.363 -2.419 -15.514 1.00 96.12 267 GLU A CA 1
ATOM 2053 C C . GLU A 1 267 ? -2.388 -1.422 -14.343 1.00 96.12 267 GLU A C 1
ATOM 2055 O O . GLU A 1 267 ? -3.061 -1.671 -13.345 1.00 96.12 267 GLU A O 1
ATOM 2060 N N . ASN A 1 268 ? -1.775 -0.242 -14.494 1.00 94.62 268 ASN A N 1
ATOM 2061 C CA . ASN A 1 268 ? -1.854 0.832 -13.498 1.00 94.62 268 ASN A CA 1
ATOM 2062 C C . ASN A 1 268 ? -3.280 1.382 -13.321 1.00 94.62 268 ASN A C 1
ATOM 2064 O O . ASN A 1 268 ? -3.697 1.649 -12.194 1.00 94.62 268 ASN A O 1
ATOM 2068 N N . GLU A 1 269 ? -4.048 1.550 -14.402 1.00 96.12 269 GLU A N 1
ATOM 2069 C CA . GLU A 1 269 ? -5.442 1.999 -14.317 1.00 96.12 269 GLU A CA 1
ATOM 2070 C C . GLU A 1 269 ? -6.338 0.956 -13.621 1.00 96.12 269 GLU A C 1
ATOM 2072 O O . GLU A 1 269 ? -7.211 1.334 -12.842 1.00 96.12 269 GLU A O 1
ATOM 2077 N N . ASP A 1 270 ? -6.132 -0.344 -13.848 1.00 95.44 270 ASP A N 1
ATOM 2078 C CA . ASP A 1 270 ? -6.888 -1.419 -13.190 1.00 95.44 270 ASP A CA 1
ATOM 2079 C C . ASP A 1 270 ? -6.446 -1.656 -11.737 1.00 95.44 270 ASP A C 1
ATOM 2081 O O . ASP A 1 270 ? -7.305 -1.816 -10.864 1.00 95.44 270 ASP A O 1
ATOM 2085 N N . ASN A 1 271 ? -5.148 -1.564 -11.431 1.00 94.38 271 ASN A N 1
ATOM 2086 C CA . ASN A 1 271 ? -4.663 -1.570 -10.051 1.00 94.38 271 ASN A CA 1
ATOM 2087 C C . ASN A 1 271 ? -5.194 -0.354 -9.269 1.00 94.38 271 ASN A C 1
ATOM 2089 O O . ASN A 1 271 ? -5.700 -0.511 -8.162 1.00 94.38 271 ASN A O 1
ATOM 2093 N N . SER A 1 272 ? -5.213 0.840 -9.871 1.00 96.00 272 SER A N 1
ATOM 2094 C CA . SER A 1 272 ? -5.805 2.035 -9.252 1.00 96.00 272 SER A CA 1
ATOM 2095 C C . SER A 1 272 ? -7.306 1.865 -8.961 1.00 96.00 272 SER A C 1
ATOM 2097 O O . SER A 1 272 ? -7.775 2.253 -7.890 1.00 96.00 272 SER A O 1
ATOM 2099 N N . LYS A 1 273 ? -8.071 1.202 -9.845 1.00 96.00 273 LYS A N 1
ATOM 2100 C CA . LYS A 1 273 ? -9.482 0.838 -9.580 1.00 96.00 273 LYS A CA 1
ATOM 2101 C C . LYS A 1 273 ? -9.607 -0.155 -8.414 1.00 96.00 273 LYS A C 1
ATOM 2103 O O . LYS A 1 273 ? -10.541 -0.038 -7.617 1.00 96.00 273 LYS A O 1
ATOM 2108 N N . ALA A 1 274 ? -8.680 -1.106 -8.282 1.00 94.62 274 ALA A N 1
ATOM 2109 C CA . ALA A 1 274 ? -8.643 -2.053 -7.166 1.00 94.62 274 ALA A CA 1
ATOM 2110 C C . ALA A 1 274 ? -8.270 -1.376 -5.829 1.00 94.62 274 ALA A C 1
ATOM 2112 O O . ALA A 1 274 ? -8.910 -1.633 -4.807 1.00 94.62 274 ALA A O 1
ATOM 2113 N N . GLU A 1 275 ? -7.305 -0.456 -5.828 1.00 95.00 275 GLU A N 1
ATOM 2114 C CA . GLU A 1 275 ? -6.943 0.382 -4.675 1.00 95.00 275 GLU A CA 1
ATOM 2115 C C . GLU A 1 275 ? -8.106 1.287 -4.241 1.00 95.00 275 GLU A C 1
ATOM 2117 O O . GLU A 1 275 ? -8.439 1.352 -3.056 1.00 95.00 275 GLU A O 1
ATOM 2122 N N . GLN A 1 276 ? -8.798 1.917 -5.195 1.00 95.38 276 GLN A N 1
ATOM 2123 C CA . GLN A 1 276 ? -10.011 2.701 -4.941 1.00 95.38 276 GLN A CA 1
ATOM 2124 C C . GLN A 1 276 ? -11.095 1.832 -4.275 1.00 95.38 276 GLN A C 1
ATOM 2126 O O . GLN A 1 276 ? -11.595 2.168 -3.201 1.00 95.38 276 GLN A O 1
ATOM 2131 N N . SER A 1 277 ? -11.402 0.668 -4.860 1.00 96.00 277 SER A N 1
ATOM 2132 C CA . SER A 1 277 ? -12.443 -0.243 -4.364 1.00 96.00 277 SER A CA 1
ATOM 2133 C C . SER A 1 277 ? -12.116 -0.842 -2.988 1.00 96.00 277 SER A C 1
ATOM 2135 O O . SER A 1 277 ? -12.995 -0.958 -2.128 1.00 96.00 277 SER A O 1
ATOM 2137 N N . THR A 1 278 ? -10.848 -1.177 -2.732 1.00 95.31 278 THR A N 1
ATOM 2138 C CA . THR A 1 278 ? -10.406 -1.652 -1.411 1.00 95.31 278 THR A CA 1
ATOM 2139 C C . THR A 1 278 ? -10.409 -0.530 -0.372 1.00 95.31 278 THR A C 1
ATOM 2141 O O . THR A 1 278 ? -10.827 -0.772 0.760 1.00 95.31 278 THR A O 1
ATOM 2144 N N . SER A 1 279 ? -10.053 0.706 -0.736 1.00 96.25 279 SER A N 1
ATOM 2145 C CA . SER A 1 279 ? -10.166 1.886 0.135 1.00 96.25 279 SER A CA 1
ATOM 2146 C C . SER A 1 279 ? -11.618 2.178 0.546 1.00 96.25 279 SER A C 1
ATOM 2148 O O . SER A 1 279 ? -11.903 2.405 1.731 1.00 96.25 279 SER A O 1
ATOM 2150 N N . ASP A 1 280 ? -12.561 2.075 -0.396 1.00 96.81 280 ASP A N 1
ATOM 2151 C CA . ASP A 1 280 ? -13.999 2.217 -0.135 1.00 96.81 280 ASP A CA 1
ATOM 2152 C C . ASP A 1 280 ? -14.514 1.104 0.796 1.00 96.81 280 ASP A C 1
ATOM 2154 O O . ASP A 1 280 ? -15.193 1.380 1.792 1.00 96.81 280 ASP A O 1
ATOM 2158 N N . LEU A 1 281 ? -14.123 -0.154 0.550 1.00 97.25 281 LEU A N 1
ATOM 2159 C CA . LEU A 1 281 ? -14.470 -1.294 1.407 1.00 97.25 281 LEU A CA 1
ATOM 2160 C C . LEU A 1 281 ? -13.901 -1.143 2.829 1.00 97.25 281 LEU A C 1
ATOM 2162 O O . LEU A 1 281 ? -14.613 -1.359 3.811 1.00 97.25 281 LEU A O 1
ATOM 2166 N N . ILE A 1 282 ? -12.642 -0.717 2.961 1.00 97.25 282 ILE A N 1
ATOM 2167 C CA . ILE A 1 282 ? -12.001 -0.419 4.251 1.00 97.25 282 ILE A CA 1
ATOM 2168 C C . ILE A 1 282 ? -12.758 0.699 4.983 1.00 97.25 282 ILE A C 1
ATOM 2170 O O . ILE A 1 282 ? -12.923 0.638 6.205 1.00 97.25 282 ILE A O 1
ATOM 2174 N N . SER A 1 283 ? -13.245 1.708 4.261 1.00 97.62 283 SER A N 1
ATOM 2175 C CA . SER A 1 283 ? -14.017 2.820 4.825 1.00 97.62 283 SER A CA 1
ATOM 2176 C C . SER A 1 283 ? -15.400 2.371 5.315 1.00 97.62 283 SER A C 1
ATOM 2178 O O . SER A 1 283 ? -15.782 2.687 6.447 1.00 97.62 283 SER A O 1
ATOM 2180 N N . ALA A 1 284 ? -16.101 1.536 4.543 1.00 97.62 284 ALA A N 1
ATOM 2181 C CA . ALA A 1 284 ? -17.358 0.912 4.958 1.00 97.62 284 ALA A CA 1
ATOM 2182 C C . ALA A 1 284 ? -17.178 0.001 6.190 1.00 97.62 284 ALA A C 1
ATOM 2184 O O . ALA A 1 284 ? -17.956 0.080 7.146 1.00 97.62 284 ALA A O 1
ATOM 2185 N N . LEU A 1 285 ? -16.118 -0.814 6.227 1.00 97.62 285 LEU A N 1
ATOM 2186 C CA . LEU A 1 285 ? -15.796 -1.677 7.369 1.00 97.62 285 LEU A CA 1
ATOM 2187 C C . LEU A 1 285 ? -15.446 -0.868 8.629 1.00 97.62 285 LEU A C 1
ATOM 2189 O O . LEU A 1 285 ? -15.912 -1.209 9.718 1.00 97.62 285 LEU A O 1
ATOM 2193 N N . LYS A 1 286 ? -14.700 0.242 8.504 1.00 97.62 286 LYS A N 1
ATOM 2194 C CA . LYS A 1 286 ? -14.452 1.187 9.613 1.00 97.62 286 LYS A CA 1
ATOM 2195 C C . LYS A 1 286 ? -15.766 1.754 10.169 1.00 97.62 286 LYS A C 1
ATOM 2197 O O . LYS A 1 286 ? -15.947 1.777 11.388 1.00 97.62 286 LYS A O 1
ATOM 2202 N N . GLN A 1 287 ? -16.702 2.152 9.301 1.00 97.62 287 GLN A N 1
ATOM 2203 C CA . GLN A 1 287 ? -18.013 2.668 9.710 1.00 97.62 287 GLN A CA 1
ATOM 2204 C C . GLN A 1 287 ? -18.860 1.599 10.425 1.00 97.62 287 GLN A C 1
ATOM 2206 O O . GLN A 1 287 ? -19.422 1.872 11.490 1.00 97.62 287 GLN A O 1
ATOM 2211 N N . GLN A 1 288 ? -18.919 0.373 9.891 1.00 97.88 288 GLN A N 1
ATOM 2212 C CA . GLN A 1 288 ? -19.624 -0.744 10.533 1.00 97.88 288 GLN A CA 1
ATOM 2213 C C . GLN A 1 288 ? -19.020 -1.094 11.897 1.00 97.88 288 GLN A C 1
ATOM 2215 O O . GLN A 1 288 ? -19.762 -1.242 12.871 1.00 97.88 288 GLN A O 1
ATOM 2220 N N . ARG A 1 289 ? -17.684 -1.160 12.001 1.00 97.88 289 ARG A N 1
ATOM 2221 C CA . ARG A 1 289 ? -16.987 -1.411 13.271 1.00 97.88 289 ARG A CA 1
ATOM 2222 C C . ARG A 1 289 ? -17.371 -0.366 14.316 1.00 97.88 289 ARG A C 1
ATOM 2224 O O . ARG A 1 289 ? -17.747 -0.737 15.424 1.00 97.88 289 ARG A O 1
ATOM 2231 N N . HIS A 1 290 ? -17.387 0.914 13.946 1.00 97.75 290 HIS A N 1
ATOM 2232 C CA . HIS A 1 290 ? -17.776 1.984 14.862 1.00 97.75 290 HIS A CA 1
ATOM 2233 C C . HIS A 1 290 ? -19.256 1.914 15.286 1.00 97.75 290 HIS A C 1
ATOM 2235 O O . HIS A 1 290 ? -19.583 2.099 16.460 1.00 97.75 290 HIS A O 1
ATOM 2241 N N . GLN A 1 291 ? -20.169 1.564 14.373 1.00 97.88 291 GLN A N 1
ATOM 2242 C CA . GLN A 1 291 ? -21.579 1.347 14.722 1.00 97.88 291 GLN A CA 1
ATOM 2243 C C . GLN A 1 291 ? -21.755 0.161 15.694 1.00 97.88 291 GLN A C 1
ATOM 2245 O O . GLN A 1 291 ? -22.578 0.221 16.614 1.00 97.88 291 GLN A O 1
ATOM 2250 N N . LEU A 1 292 ? -20.974 -0.911 15.522 1.00 97.75 292 LEU A N 1
ATOM 2251 C CA . LEU A 1 292 ? -20.959 -2.062 16.428 1.00 97.75 292 LEU A CA 1
ATOM 2252 C C . LEU A 1 292 ? -20.337 -1.713 17.789 1.00 97.75 292 LEU A C 1
ATOM 2254 O O . LEU A 1 292 ? -20.909 -2.082 18.812 1.00 97.75 292 LEU A O 1
ATOM 2258 N N . GLU A 1 293 ? -19.246 -0.942 17.833 1.00 97.81 293 GLU A N 1
ATOM 2259 C CA . GLU A 1 293 ? -18.656 -0.398 19.068 1.00 97.81 293 GLU A CA 1
ATOM 2260 C C . GLU A 1 293 ? -19.707 0.382 19.883 1.00 97.81 293 GLU A C 1
ATOM 2262 O O . GLU A 1 293 ? -19.945 0.066 21.054 1.00 97.81 293 GLU A O 1
ATOM 2267 N N . GLN A 1 294 ? -20.411 1.335 19.258 1.00 98.06 294 GLN A N 1
ATOM 2268 C CA . GLN A 1 294 ? -21.469 2.128 19.904 1.00 98.06 294 GLN A CA 1
ATOM 2269 C C . GLN A 1 294 ? -22.635 1.261 20.419 1.00 98.06 294 GLN A C 1
ATOM 2271 O O . GLN A 1 294 ? -23.124 1.459 21.543 1.00 98.06 294 GLN A O 1
ATOM 2276 N N . ARG A 1 295 ? -23.076 0.269 19.630 1.00 97.75 295 ARG A N 1
ATOM 2277 C CA . ARG A 1 295 ? -24.113 -0.699 20.034 1.00 97.75 295 ARG A CA 1
ATOM 2278 C C . ARG A 1 295 ? -23.655 -1.537 21.228 1.00 97.75 295 ARG A C 1
ATOM 2280 O O . ARG A 1 295 ? -24.394 -1.644 22.206 1.00 97.75 295 ARG A O 1
ATOM 2287 N N . CYS A 1 296 ? -22.426 -2.047 21.207 1.00 97.81 296 CYS A N 1
ATOM 2288 C CA . CYS A 1 296 ? -21.828 -2.803 22.306 1.00 97.81 296 CYS A CA 1
ATOM 2289 C C . CYS A 1 296 ? -21.673 -1.964 23.583 1.00 97.81 296 CYS A C 1
ATOM 2291 O O . CYS A 1 296 ? -21.982 -2.460 24.666 1.00 97.81 296 CYS A O 1
ATOM 2293 N N . MET A 1 297 ? -21.274 -0.689 23.497 1.00 97.81 297 MET A N 1
ATOM 2294 C CA . MET A 1 297 ? -21.250 0.203 24.668 1.00 97.81 297 MET A CA 1
ATOM 2295 C C . MET A 1 297 ? -22.654 0.440 25.241 1.00 97.81 297 MET A C 1
ATOM 2297 O O . MET A 1 297 ? -22.839 0.408 26.459 1.00 97.81 297 MET A O 1
ATOM 2301 N N . THR A 1 298 ? -23.654 0.634 24.379 1.00 97.69 298 THR A N 1
ATOM 2302 C CA . THR A 1 298 ? -25.057 0.807 24.790 1.00 97.69 298 THR A CA 1
ATOM 2303 C C . THR A 1 298 ? -25.607 -0.452 25.466 1.00 97.69 298 THR A C 1
ATOM 2305 O O . THR A 1 298 ? -26.235 -0.360 26.522 1.00 97.69 298 THR A O 1
ATOM 2308 N N . LEU A 1 299 ? -25.331 -1.634 24.907 1.00 97.31 299 LEU A N 1
ATOM 2309 C CA . LEU A 1 299 ? -25.730 -2.918 25.487 1.00 97.31 299 LEU A CA 1
ATOM 2310 C C . LEU A 1 299 ? -25.022 -3.189 26.820 1.00 97.31 299 LEU A C 1
ATOM 2312 O O . LEU A 1 299 ? -25.695 -3.562 27.774 1.00 97.31 299 LEU A O 1
ATOM 2316 N N . LYS A 1 300 ? -23.715 -2.913 26.941 1.00 97.94 300 LYS A N 1
ATOM 2317 C CA . LYS A 1 300 ? -22.981 -3.027 28.217 1.00 97.94 300 LYS A CA 1
ATOM 2318 C C . LYS A 1 300 ? -23.573 -2.125 29.309 1.00 97.94 300 LYS A C 1
ATOM 2320 O O . LYS A 1 300 ? -23.751 -2.582 30.435 1.00 97.94 300 LYS A O 1
ATOM 2325 N N . LYS A 1 301 ? -23.948 -0.879 28.980 1.00 98.06 301 LYS A N 1
ATOM 2326 C CA . LYS A 1 301 ? -24.640 0.032 29.917 1.00 98.06 301 LYS A CA 1
ATOM 2327 C C . LYS A 1 301 ? -26.005 -0.514 30.357 1.00 98.06 301 LYS A C 1
ATOM 2329 O O . LYS A 1 301 ? -26.299 -0.504 31.549 1.00 98.06 301 LYS A O 1
ATOM 2334 N N . LYS A 1 302 ? -26.815 -1.028 29.420 1.00 97.75 302 LYS A N 1
ATOM 2335 C CA . LYS A 1 302 ? -28.115 -1.656 29.728 1.00 97.75 302 LYS A CA 1
ATOM 2336 C C . LYS A 1 302 ? -27.960 -2.915 30.587 1.00 97.75 302 LYS A C 1
ATOM 2338 O O . LYS A 1 302 ? -28.656 -3.037 31.586 1.00 97.75 302 LYS A O 1
ATOM 2343 N N . HIS A 1 303 ? -27.027 -3.802 30.236 1.00 98.19 303 HIS A N 1
ATOM 2344 C CA . HIS A 1 303 ? -26.726 -5.013 31.000 1.00 98.19 303 HIS A CA 1
ATOM 2345 C C . HIS A 1 303 ? -26.302 -4.677 32.428 1.00 98.19 303 HIS A C 1
ATOM 2347 O O . HIS A 1 303 ? -26.822 -5.279 33.361 1.00 98.19 303 HIS A O 1
ATOM 2353 N N . LYS A 1 304 ? -25.393 -3.705 32.619 1.00 98.06 304 LYS A N 1
ATOM 2354 C CA . LYS A 1 304 ? -25.012 -3.280 33.970 1.00 98.06 304 LYS A CA 1
ATOM 2355 C C . LYS A 1 304 ? -26.236 -2.813 34.761 1.00 98.06 304 LYS A C 1
ATOM 2357 O O . LYS A 1 304 ? -26.465 -3.359 35.829 1.00 98.06 304 LYS A O 1
ATOM 2362 N N . LYS A 1 305 ? -27.056 -1.900 34.220 1.00 98.19 305 LYS A N 1
ATOM 2363 C CA . LYS A 1 305 ? -28.254 -1.441 34.938 1.00 98.19 305 LYS A CA 1
ATOM 2364 C C . LYS A 1 305 ? -29.180 -2.605 35.323 1.00 98.19 305 LYS A C 1
ATOM 2366 O O . LYS A 1 305 ? -29.558 -2.696 36.479 1.00 98.19 305 LYS A O 1
ATOM 2371 N N . VAL A 1 306 ? -29.500 -3.511 34.395 1.00 97.81 306 VAL A N 1
ATOM 2372 C CA . VAL A 1 306 ? -30.372 -4.666 34.692 1.00 97.81 306 VAL A CA 1
ATOM 2373 C C . VAL A 1 306 ? -29.743 -5.602 35.733 1.00 97.81 306 VAL A C 1
ATOM 2375 O O . VAL A 1 306 ? -30.459 -6.157 36.558 1.00 97.81 306 VAL A O 1
ATOM 2378 N N . SER A 1 307 ? -28.416 -5.750 35.741 1.00 98.25 307 SER A N 1
ATOM 2379 C CA . SER A 1 307 ? -27.692 -6.517 36.761 1.00 98.25 307 SER A CA 1
ATOM 2380 C C . SER A 1 307 ? -27.732 -5.843 38.136 1.00 98.25 307 SER A C 1
ATOM 2382 O O . SER A 1 307 ? -27.915 -6.529 39.138 1.00 98.25 307 SER A O 1
ATOM 2384 N N . ASP A 1 308 ? -27.578 -4.518 38.190 1.00 98.19 308 ASP A N 1
ATOM 2385 C CA . ASP A 1 308 ? -27.655 -3.728 39.422 1.00 98.19 308 ASP A CA 1
ATOM 2386 C C . ASP A 1 308 ? -29.098 -3.753 39.984 1.00 98.19 308 ASP A C 1
ATOM 2388 O O . ASP A 1 308 ? -29.300 -4.062 41.160 1.00 98.19 308 ASP A O 1
ATOM 2392 N N . ASP A 1 309 ? -30.107 -3.544 39.124 1.00 97.88 309 ASP A N 1
ATOM 2393 C CA . ASP A 1 309 ? -31.540 -3.643 39.450 1.00 97.88 309 ASP A CA 1
ATOM 2394 C C . ASP A 1 309 ? -31.904 -5.061 39.960 1.00 97.88 309 ASP A C 1
ATOM 2396 O O . ASP A 1 309 ? -32.644 -5.210 40.934 1.00 97.88 309 ASP A O 1
ATOM 2400 N N . ALA A 1 310 ? -31.360 -6.121 39.344 1.00 97.94 310 ALA A N 1
ATOM 2401 C CA . ALA A 1 310 ? -31.598 -7.510 39.750 1.00 97.94 310 ALA A CA 1
ATOM 2402 C C . ALA A 1 310 ? -30.938 -7.870 41.094 1.00 97.94 310 ALA A C 1
ATOM 2404 O O . ALA A 1 310 ? -31.547 -8.580 41.897 1.00 97.94 310 ALA A O 1
ATOM 2405 N N . MET A 1 311 ? -29.729 -7.367 41.375 1.00 98.00 311 MET A N 1
ATOM 2406 C CA . MET A 1 311 ? -29.095 -7.527 42.691 1.00 98.00 311 MET A CA 1
ATOM 2407 C C . MET A 1 311 ? -29.895 -6.813 43.786 1.00 98.00 311 MET A C 1
ATOM 2409 O O . MET A 1 311 ? -30.122 -7.395 44.847 1.00 98.00 311 MET A O 1
ATOM 2413 N N . PHE A 1 312 ? -30.381 -5.596 43.514 1.00 98.31 312 PHE A N 1
ATOM 2414 C CA . PHE A 1 312 ? -31.246 -4.858 44.436 1.00 98.31 312 PHE A CA 1
ATOM 2415 C C . PHE A 1 312 ? -32.542 -5.622 44.742 1.00 98.31 312 PHE A C 1
ATOM 2417 O O . PHE A 1 312 ? -32.877 -5.817 45.911 1.00 98.31 312 PHE A O 1
ATOM 2424 N N . LEU A 1 313 ? -33.243 -6.112 43.712 1.00 97.88 313 LEU A N 1
ATOM 2425 C CA . LEU A 1 313 ? -34.472 -6.892 43.887 1.00 97.88 313 LEU A CA 1
ATOM 2426 C C . LEU A 1 313 ? -34.232 -8.211 44.632 1.00 97.88 313 LEU A C 1
ATOM 2428 O O . LEU A 1 313 ? -35.056 -8.579 45.469 1.00 97.88 313 LEU A O 1
ATOM 2432 N N . LYS A 1 314 ? -33.105 -8.898 44.385 1.00 97.88 314 LYS A N 1
ATOM 2433 C CA . LYS A 1 314 ? -32.743 -10.101 45.148 1.00 97.88 314 LYS A CA 1
ATOM 2434 C C . LYS A 1 314 ? -32.575 -9.769 46.633 1.00 97.88 314 LYS A C 1
ATOM 2436 O O . LYS A 1 314 ? -33.237 -10.392 47.455 1.00 97.88 314 LYS A O 1
ATOM 2441 N N . ASN A 1 315 ? -31.746 -8.776 46.962 1.00 97.75 315 ASN A N 1
ATOM 2442 C CA . ASN A 1 315 ? -31.468 -8.386 48.347 1.00 97.75 315 ASN A CA 1
ATOM 2443 C C . ASN A 1 315 ? -32.740 -7.926 49.079 1.00 97.75 315 ASN A C 1
ATOM 2445 O O . ASN A 1 315 ? -32.972 -8.311 50.218 1.00 97.75 315 ASN A O 1
ATOM 2449 N N . MET A 1 316 ? -33.596 -7.144 48.411 1.00 97.12 316 MET A N 1
ATOM 2450 C CA . MET A 1 316 ? -34.891 -6.719 48.953 1.00 97.12 316 MET A CA 1
ATOM 2451 C C . MET A 1 316 ? -35.806 -7.916 49.261 1.00 97.12 316 MET A C 1
ATOM 2453 O O . MET A 1 316 ? -36.436 -7.957 50.312 1.00 97.12 316 MET A O 1
ATOM 2457 N N . ASN A 1 317 ? -35.869 -8.906 48.367 1.00 96.81 317 ASN A N 1
ATOM 2458 C CA . ASN A 1 317 ? -36.677 -10.109 48.574 1.00 96.81 317 ASN A CA 1
ATOM 2459 C C . ASN A 1 317 ? -36.112 -11.018 49.684 1.00 96.81 317 ASN A C 1
ATOM 2461 O O . ASN A 1 317 ? -36.878 -11.670 50.385 1.00 96.81 317 ASN A O 1
ATOM 2465 N N . GLU A 1 318 ? -34.788 -11.041 49.856 1.00 97.00 318 GLU A N 1
ATOM 2466 C CA . GLU A 1 318 ? -34.084 -11.759 50.928 1.00 97.00 318 GLU A CA 1
ATOM 2467 C C . GLU A 1 318 ? -34.483 -11.176 52.302 1.00 97.00 318 GLU A C 1
ATOM 2469 O O . GLU A 1 318 ? -35.053 -11.896 53.121 1.00 97.00 318 GLU A O 1
ATOM 2474 N N . THR A 1 319 ? -34.372 -9.853 52.493 1.00 96.44 319 THR A N 1
ATOM 2475 C CA . THR A 1 319 ? -34.839 -9.158 53.714 1.00 96.44 319 THR A CA 1
ATOM 2476 C C . THR A 1 319 ? -36.349 -9.308 53.957 1.00 96.44 319 THR A C 1
ATOM 2478 O O . THR A 1 319 ? -36.779 -9.521 55.088 1.00 96.44 319 THR A O 1
ATOM 2481 N N . LEU A 1 320 ? -37.182 -9.242 52.910 1.00 96.38 320 LEU A N 1
ATOM 2482 C CA . LEU A 1 320 ? -38.637 -9.389 53.058 1.00 96.38 320 LEU A CA 1
ATOM 2483 C C . LEU A 1 320 ? -39.066 -10.806 53.475 1.00 96.38 320 LEU A C 1
ATOM 2485 O O . LEU A 1 320 ? -40.079 -10.947 54.161 1.00 96.38 320 LEU A O 1
ATOM 2489 N N . GLU A 1 321 ? -38.328 -11.854 53.096 1.00 95.12 321 GLU A N 1
ATOM 2490 C CA . GLU A 1 321 ? -38.574 -13.215 53.594 1.00 95.12 321 GLU A CA 1
ATOM 2491 C C . GLU A 1 321 ? -38.110 -13.392 55.053 1.00 95.12 321 GLU A C 1
ATOM 2493 O O . GLU A 1 321 ? -38.802 -14.067 55.821 1.00 95.12 321 GLU A O 1
ATOM 2498 N N . GLU A 1 322 ? -37.015 -12.741 55.467 1.00 95.00 322 GLU A N 1
ATOM 2499 C CA . GLU A 1 322 ? -36.567 -12.697 56.870 1.00 95.00 322 GLU A CA 1
ATOM 2500 C C . GLU A 1 322 ? -37.609 -12.018 57.779 1.00 95.00 322 GLU A C 1
ATOM 2502 O O . GLU A 1 322 ? -38.074 -12.627 58.748 1.00 95.00 322 GLU A O 1
ATOM 2507 N N . ASP A 1 323 ? -38.063 -10.809 57.425 1.00 95.00 323 ASP A N 1
ATOM 2508 C CA . ASP A 1 323 ? -39.117 -10.080 58.150 1.00 95.00 323 ASP A CA 1
ATOM 2509 C C . ASP A 1 323 ? -40.417 -10.897 58.221 1.00 95.00 323 ASP A C 1
ATOM 2511 O O . ASP A 1 323 ? -41.031 -11.060 59.279 1.00 95.00 323 ASP A O 1
ATOM 2515 N N . LYS A 1 324 ? -40.836 -11.482 57.094 1.00 95.56 324 LYS A N 1
ATOM 2516 C CA . LYS A 1 324 ? -42.017 -12.355 56.997 1.00 95.56 324 LYS A CA 1
ATOM 2517 C C . LYS A 1 324 ? -41.899 -13.592 57.890 1.00 95.56 324 LYS A C 1
ATOM 2519 O O . LYS A 1 324 ? -42.908 -14.016 58.461 1.00 95.56 324 LYS A O 1
ATOM 2524 N N . PHE A 1 325 ? -40.711 -14.180 58.031 1.00 93.69 325 PHE A N 1
ATOM 2525 C CA . PHE A 1 325 ? -40.462 -15.283 58.961 1.00 93.69 325 PHE A CA 1
ATOM 2526 C C . PHE A 1 325 ? -40.528 -14.816 60.425 1.00 93.69 325 PHE A C 1
ATOM 2528 O O . PHE A 1 325 ? -41.194 -15.459 61.246 1.00 93.69 325 PHE A O 1
ATOM 2535 N N . ALA A 1 326 ? -39.926 -13.667 60.744 1.00 94.38 326 ALA A N 1
ATOM 2536 C CA . ALA A 1 326 ? -39.973 -13.071 62.076 1.00 94.38 326 ALA A CA 1
ATOM 2537 C C . ALA A 1 326 ? -41.416 -12.750 62.509 1.00 94.38 326 ALA A C 1
ATOM 2539 O O . ALA A 1 326 ? -41.855 -13.204 63.569 1.00 94.38 326 ALA A O 1
ATOM 2540 N N . PHE A 1 327 ? -42.201 -12.066 61.669 1.00 95.31 327 PHE A N 1
ATOM 2541 C CA . PHE A 1 327 ? -43.604 -11.753 61.963 1.00 95.31 327 PHE A CA 1
ATOM 2542 C C . PHE A 1 327 ? -44.477 -13.008 62.088 1.00 95.31 327 PHE A C 1
ATOM 2544 O O . PHE A 1 327 ? -45.308 -13.080 62.992 1.00 95.31 327 PHE A O 1
ATOM 2551 N N . ARG A 1 328 ? -44.280 -14.033 61.244 1.00 95.56 328 ARG A N 1
ATOM 2552 C CA . ARG A 1 328 ? -44.989 -15.322 61.384 1.00 95.56 328 ARG A CA 1
ATOM 2553 C C . ARG A 1 328 ? -44.710 -15.989 62.731 1.00 95.56 328 ARG A C 1
ATOM 2555 O O . ARG A 1 328 ? -45.641 -16.500 63.352 1.00 95.56 328 ARG A O 1
ATOM 2562 N N . THR A 1 329 ? -43.462 -15.940 63.192 1.00 94.50 329 THR A N 1
ATOM 2563 C CA . THR A 1 329 ? -43.051 -16.484 64.494 1.00 94.50 329 THR A CA 1
ATOM 2564 C C . THR A 1 329 ? -43.700 -15.702 65.641 1.00 94.50 329 THR A C 1
ATOM 2566 O O . THR A 1 329 ? -44.370 -16.297 66.482 1.00 94.50 329 THR A O 1
ATOM 2569 N N . GLN A 1 330 ? -43.630 -14.365 65.614 1.00 96.19 330 GLN A N 1
ATOM 2570 C CA . GLN A 1 330 ? -44.276 -13.499 66.612 1.00 96.19 330 GLN A CA 1
ATOM 2571 C C . GLN A 1 330 ? -45.800 -13.703 66.683 1.00 96.19 330 GLN A C 1
ATOM 2573 O O . GLN A 1 330 ? -46.369 -13.734 67.774 1.00 96.19 330 GLN A O 1
ATOM 2578 N N . ILE A 1 331 ? -46.471 -13.878 65.537 1.00 95.62 331 ILE A N 1
ATOM 2579 C CA . ILE A 1 331 ? -47.913 -14.164 65.477 1.00 95.62 331 ILE A CA 1
ATOM 2580 C C . ILE A 1 331 ? -48.226 -15.522 66.120 1.00 95.62 331 ILE A C 1
ATOM 2582 O O . ILE A 1 331 ? -49.169 -15.610 66.907 1.00 95.62 331 ILE A O 1
ATOM 2586 N N . ALA A 1 332 ? -47.438 -16.563 65.834 1.00 95.88 332 ALA A N 1
ATOM 2587 C CA . ALA A 1 332 ? -47.615 -17.883 66.439 1.00 95.88 332 ALA A CA 1
ATOM 2588 C C . ALA A 1 332 ? -47.401 -17.852 67.965 1.00 95.88 332 ALA A C 1
ATOM 2590 O O . ALA A 1 332 ? -48.216 -18.400 68.712 1.00 95.88 332 ALA A O 1
ATOM 2591 N N . ASP A 1 333 ? -46.372 -17.148 68.444 1.00 95.50 333 ASP A N 1
ATOM 2592 C CA . ASP A 1 333 ? -46.119 -16.969 69.877 1.00 95.50 333 ASP A CA 1
ATOM 2593 C C . ASP A 1 333 ? -47.234 -16.182 70.575 1.00 95.50 333 ASP A C 1
ATOM 2595 O O . ASP A 1 333 ? -47.693 -16.583 71.648 1.00 95.50 333 ASP A O 1
ATOM 2599 N N . ALA A 1 334 ? -47.723 -15.097 69.967 1.00 94.75 334 ALA A N 1
ATOM 2600 C CA . ALA A 1 334 ? -48.839 -14.316 70.496 1.00 94.75 334 ALA A CA 1
ATOM 2601 C C . ALA A 1 334 ? -50.136 -15.145 70.559 1.00 94.75 334 ALA A C 1
ATOM 2603 O O . ALA A 1 334 ? -50.844 -15.117 71.570 1.00 94.75 334 ALA A O 1
ATOM 2604 N N . GLN A 1 335 ? -50.422 -15.947 69.527 1.00 95.62 335 GLN A N 1
ATOM 2605 C CA . GLN A 1 335 ? -51.549 -16.885 69.519 1.00 95.62 335 GLN A CA 1
ATOM 2606 C C . GLN A 1 335 ? -51.405 -17.959 70.608 1.00 95.62 335 GLN A C 1
ATOM 2608 O O . GLN A 1 335 ? -52.367 -18.232 71.327 1.00 95.62 335 GLN A O 1
ATOM 2613 N N . ALA A 1 336 ? -50.207 -18.520 70.800 1.00 95.12 336 ALA A N 1
ATOM 2614 C CA . ALA A 1 336 ? -49.940 -19.499 71.852 1.00 95.12 336 ALA A CA 1
ATOM 2615 C C . ALA A 1 336 ? -50.060 -18.892 73.264 1.00 95.12 336 ALA A C 1
ATOM 2617 O O . ALA A 1 336 ? -50.601 -19.530 74.171 1.00 95.12 336 ALA A O 1
ATOM 2618 N N . GLN A 1 337 ? -49.612 -17.649 73.465 1.00 95.00 337 GLN A N 1
ATOM 2619 C CA . GLN A 1 337 ? -49.814 -16.903 74.713 1.00 95.00 337 GLN A CA 1
ATOM 2620 C C . GLN A 1 337 ? -51.305 -16.651 74.984 1.00 95.00 337 GLN A C 1
ATOM 2622 O O . GLN A 1 337 ? -51.777 -16.932 76.087 1.00 95.00 337 GLN A O 1
ATOM 2627 N N . PHE A 1 338 ? -52.064 -16.205 73.980 1.00 94.56 338 PHE A N 1
ATOM 2628 C CA . PHE A 1 338 ? -53.508 -15.978 74.086 1.00 94.56 338 PHE A CA 1
ATOM 2629 C C . PHE A 1 338 ? -54.288 -17.273 74.369 1.00 94.56 338 PHE A C 1
ATOM 2631 O O . PHE A 1 338 ? -55.184 -17.284 75.216 1.00 94.56 338 PHE A O 1
ATOM 2638 N N . ALA A 1 339 ? -53.916 -18.387 73.730 1.00 94.56 339 ALA A N 1
ATOM 2639 C CA . ALA A 1 339 ? -54.498 -19.701 73.993 1.00 94.56 339 ALA A CA 1
ATOM 2640 C C . ALA A 1 339 ? -54.255 -20.150 75.445 1.00 94.56 339 ALA A C 1
ATOM 2642 O O . ALA A 1 339 ? -55.207 -20.517 76.135 1.00 94.56 339 ALA A O 1
ATOM 2643 N N . ARG A 1 340 ? -53.013 -20.032 75.948 1.00 94.00 340 ARG A N 1
ATOM 2644 C CA . ARG A 1 340 ? -52.672 -20.310 77.359 1.00 94.00 340 ARG A CA 1
ATOM 2645 C C . ARG A 1 340 ? -53.453 -19.412 78.328 1.00 94.00 340 ARG A C 1
ATOM 2647 O O . ARG A 1 340 ? -53.976 -19.901 79.327 1.00 94.00 340 ARG A O 1
ATOM 2654 N N . ALA A 1 341 ? -53.590 -18.121 78.024 1.00 91.69 341 ALA A N 1
ATOM 2655 C CA . ALA A 1 341 ? -54.360 -17.184 78.842 1.00 91.69 341 ALA A CA 1
ATOM 2656 C C . ALA A 1 341 ? -55.860 -17.538 78.892 1.00 91.69 341 ALA A C 1
ATOM 2658 O O . ALA A 1 341 ? -56.456 -17.525 79.971 1.00 91.69 341 ALA A O 1
ATOM 2659 N N . ASN A 1 342 ? -56.467 -17.917 77.762 1.00 93.06 342 ASN A N 1
ATOM 2660 C CA . ASN A 1 342 ? -57.862 -18.369 77.715 1.00 93.06 342 ASN A CA 1
ATOM 2661 C C . ASN A 1 342 ? -58.079 -19.715 78.419 1.00 93.06 342 ASN A C 1
ATOM 2663 O O . ASN A 1 342 ? -59.087 -19.879 79.105 1.00 93.06 342 ASN A O 1
ATOM 2667 N N . GLU A 1 343 ? -57.134 -20.653 78.321 1.00 93.19 343 GLU A N 1
ATOM 2668 C CA . GLU A 1 343 ? -57.131 -21.887 79.116 1.00 93.19 343 GLU A CA 1
ATOM 2669 C C . GLU A 1 343 ? -57.170 -21.584 80.622 1.00 93.19 343 GLU A C 1
ATOM 2671 O O . GLU A 1 343 ? -58.020 -22.111 81.342 1.00 93.19 343 GLU A O 1
ATOM 2676 N N . ILE A 1 344 ? -56.287 -20.698 81.099 1.00 91.38 344 ILE A N 1
ATOM 2677 C CA . ILE A 1 344 ? -56.218 -20.292 82.511 1.00 91.38 344 ILE A CA 1
ATOM 2678 C C . ILE A 1 344 ? -57.507 -19.572 82.930 1.00 91.38 344 ILE A C 1
ATOM 2680 O O . ILE A 1 344 ? -58.050 -19.865 83.996 1.00 91.38 344 ILE A O 1
ATOM 2684 N N . LYS A 1 345 ? -58.040 -18.678 82.086 1.00 90.56 345 LYS A N 1
ATOM 2685 C CA . LYS A 1 345 ? -59.324 -17.999 82.316 1.00 90.56 345 LYS A CA 1
ATOM 2686 C C . LYS A 1 345 ? -60.470 -19.007 82.449 1.00 90.56 345 LYS A C 1
ATOM 2688 O O . LYS A 1 345 ? -61.215 -18.937 83.421 1.00 90.56 345 LYS A O 1
ATOM 2693 N N . LYS A 1 346 ? -60.578 -19.980 81.537 1.00 89.81 346 LYS A N 1
ATOM 2694 C CA . LYS A 1 346 ? -61.607 -21.033 81.578 1.00 89.81 346 LYS A CA 1
ATOM 2695 C C . LYS A 1 346 ? -61.476 -21.906 82.830 1.00 89.81 346 LYS A C 1
ATOM 2697 O O . LYS A 1 346 ? -62.468 -22.139 83.513 1.00 89.81 346 LYS A O 1
ATOM 2702 N N . LYS A 1 347 ? -60.253 -22.316 83.187 1.00 88.44 347 LYS A N 1
ATOM 2703 C CA . LYS A 1 347 ? -59.958 -23.084 84.414 1.00 88.44 347 LYS A CA 1
ATOM 2704 C C . LYS A 1 347 ? -60.304 -22.314 85.699 1.00 88.44 347 LYS A C 1
ATOM 2706 O O . LYS A 1 347 ? -60.662 -22.943 86.688 1.00 88.44 347 LYS A O 1
ATOM 2711 N N . ARG A 1 348 ? -60.238 -20.975 85.687 1.00 84.56 348 ARG A N 1
ATOM 2712 C CA . ARG A 1 348 ? -60.642 -20.104 86.811 1.00 84.56 348 ARG A CA 1
ATOM 2713 C C . ARG A 1 348 ? -62.135 -19.754 86.850 1.00 84.56 348 ARG A C 1
ATOM 2715 O O . ARG A 1 348 ? -62.615 -19.414 87.923 1.00 84.56 348 ARG A O 1
ATOM 2722 N N . LEU A 1 349 ? -62.852 -19.824 85.726 1.00 80.25 349 LEU A N 1
ATOM 2723 C CA . LEU A 1 349 ? -64.300 -19.569 85.663 1.00 80.25 349 LEU A CA 1
ATOM 2724 C C . LEU A 1 349 ? -65.143 -20.819 85.947 1.00 80.25 349 LEU A C 1
ATOM 2726 O O . LEU A 1 349 ? -66.173 -20.705 86.594 1.00 80.25 349 LEU A O 1
ATOM 2730 N N . ALA A 1 350 ? -64.681 -22.011 85.560 1.00 76.56 350 ALA A N 1
ATOM 2731 C CA . ALA A 1 350 ? -65.414 -23.266 85.768 1.00 76.56 350 ALA A CA 1
ATOM 2732 C C . ALA A 1 350 ? -65.875 -23.566 87.225 1.00 76.56 350 ALA A C 1
ATOM 2734 O O . ALA A 1 350 ? -66.888 -24.247 87.379 1.00 76.56 350 ALA A O 1
ATOM 2735 N N . PRO A 1 351 ? -65.202 -23.095 88.302 1.00 75.31 351 PRO A N 1
ATOM 2736 C CA . PRO A 1 351 ? -65.705 -23.219 89.678 1.00 75.31 351 PRO A CA 1
ATOM 2737 C C . PRO A 1 351 ? -66.797 -22.206 90.072 1.00 75.31 351 PRO A C 1
ATOM 2739 O O . PRO A 1 351 ? -67.342 -22.328 91.162 1.00 75.31 351 PRO A O 1
ATOM 2742 N N . LEU A 1 352 ? -67.072 -21.199 89.235 1.00 66.81 352 LEU A N 1
ATOM 2743 C CA . LEU A 1 352 ? -68.034 -20.107 89.469 1.00 66.81 352 LEU A CA 1
ATOM 2744 C C . LEU A 1 352 ? -69.318 -20.253 88.626 1.00 66.81 352 LEU A C 1
ATOM 2746 O O . LEU A 1 352 ? -70.209 -19.414 88.707 1.00 66.81 352 LEU A O 1
ATOM 2750 N N . GLU A 1 353 ? -69.402 -21.303 87.805 1.00 60.41 353 GLU A N 1
ATOM 2751 C CA . GLU A 1 353 ? -70.548 -21.645 86.946 1.00 60.41 353 GLU A CA 1
ATOM 2752 C C . GLU A 1 353 ? -71.383 -22.803 87.549 1.00 60.41 353 GLU A C 1
ATOM 2754 O O . GLU A 1 353 ? -72.019 -23.572 86.825 1.00 60.41 353 GLU A O 1
ATOM 2759 N N . LYS A 1 354 ? -71.348 -22.950 88.883 1.00 51.44 354 LYS A N 1
ATOM 2760 C CA . LYS A 1 354 ? -72.102 -23.917 89.700 1.00 51.44 354 LYS A CA 1
ATOM 2761 C C . LYS A 1 354 ? -72.649 -23.255 90.961 1.00 51.44 354 LYS A C 1
ATOM 2763 O O . LYS A 1 354 ? -73.746 -23.683 91.372 1.00 51.44 354 LYS A O 1
#

Radius of gyration: 50.18 Å; chains: 1; bounding box: 122×101×159 Å

Organism: NCBI:txid267567

pLDDT: mean 72.28, std 23.58, range [25.92, 98.31]

Sequence (354 aa):
GPLFASSTSPPSPSNQSLSTTTTSSKQQPSKDDHQCPVCLDKMSLDASSSILTTVCNHSFHIGCLAQWQDSPCPVCRFDHSGLNETLSRCHICFNTIGNYVCLICGVISCAKGPSSSHDMTVEGSSSAQIPSQRGHAMQHYEETLHAYALDTETQHVFDFAGGGYVHRLLQNMEDGKIVEGTDPRVMEEAQIEQLLGRNNSEEVGRMPPLSSLERSTIPTYSSSAEDDEAVHRKLEGFAGQYYTLLKSQLEQQRIYYEGRLEAIRRENEDNSKAEQSTSDLISALKQQRHQLEQRCMTLKKKHKKVSDDAMFLKNMNETLEEDKFAFRTQIADAQAQFARANEIKKKRLAPLEK

InterPro domains:
  IPR001607 Zinc finger, UBP-type [PF02148] (90-169)
  IPR001607 Zinc finger, UBP-type [PS50271] (74-185)
  IPR001607 Zinc finger, UBP-type [SM00290] (89-157)
  IPR001841 Zinc finger, RING-type [PF13639] (35-77)
  IPR001841 Zinc finger, RING-type [PS50089] (36-77)
  IPR001841 Zinc finger, RING-type [SM00184] (36-76)
  IPR013083 Zinc finger, RING/FYVE/PHD-type [G3DSA:3.30.40.10] (30-74)
  IPR013083 Zinc finger, RING/FYVE/PHD-type [G3DSA:3.30.40.10] (75-182)
  IPR047243 BRCA1-associated protein, RING finger, H2 subclass [cd16457] (34-78)

Secondary structure (DSSP, 8-state):
------------------------------TT--B-TTT--B----TT--EEE-TTS-EEEHHHHHTTTTS--TTT----TTHHHHHSS-TTT---SSEEEETTT--EEESS----S------------PPPTTSHHHHHHHHH---EEEETTT-PEEETTTTEE---PEEPTTT--EE-PPPHHHHHHHHHHHHT----------PPPPP---------S---HHHHHHHHHHHHHHHHHHHHHHHHHHHHHHHHHHHHHHHHHHHHHHHHHHHHHHHHHHHHHHHHHHHHHHHHHHHHHHHHHHHHHHHHHHHHHHHHHHHHHHHHHHHHHHHHHHHHHHHHHHHHHTTS--

Foldseek 3Di:
DDDDDDDDYDDDDDDDDDDDDDDDDDDDDDPDQPAAPQPRDGQDPDPVFQWDADPVGHIHGPVSCVVVPQFADPPPRHGCNCVCQVLQAAPPPRDNPQWWQQPVPRHIWHLDADPDDDDPDDDDDPDNDQRDCRTRVLVCCVVPVSQWIQGPPPRFIGGSVVRGTDFPQDQDPPPRDTDGDDPVVVVVVVVVPVVVDDDDDDDDDDDDDDDPDPPPPPPPPDDDPVVVVVVVVVVVVVVVVVVVVVVVVVVVVVCVVVVVVVVVVVVVVVVVVVVVVVVVVVVVVVVVVVVVVVVVVVVVVVVVVVVVVVVVVVVVVVVVVVVVVVVVVVVVVVVVVVVVVVVVVCVVCVVVVD